Protein AF-0000000076173372 (afdb_homodimer)

Foldseek 3Di:
DPPPVLVCVCVVVVWDADPQGFTKAWDDWAPDKDDDPDDFPDDDIFTQKTKMKGKHFPPAKFAKKAFQWKKKKFFDDWAWKWKWKQAPVRDIDIAIQDDCVVPVSHDRIDIDHHPIIMMMGGDPPTGMTIIMMMTGHYDDPVRMGADDLVVVCVSRVVCNVVNVVRHDDD/DPDPVLVCVCVVVVWDADPQGFTKAWDDWAPDKDDDPDDFPDDDIFTQKTKMKGKHFPPAKFAKKAFQWKKKKFFDDWAWKWKWKQAPVRDIDIAIQDDCVVPVSHDRIDIDHHPIIMMMGGDPPTGMTIIMMMTGHYDDPVRMGADDLVVVCVSRVVCNVVSVVRHDDD

Nearest PDB structures (foldseek):
  3loi-assembly1_A  TM=9.635E-01  e=7.195E-19  Branchiostoma belcheri tsingtauense
  1yud-assembly5_I  TM=9.033E-01  e=7.357E-15  Shewanella oneidensis MR-1
  1znp-assembly4_D  TM=9.055E-01  e=5.800E-13  Agrobacterium fabrum str. C58
  1xe7-assembly1_A  TM=8.527E-01  e=3.337E-13  Saccharomyces cerevisiae
  1xe7-assembly1_B  TM=8.639E-01  e=4.650E-13  Saccharomyces cerevisiae

Radius of gyration: 20.32 Å; Cα contacts (8 Å, |Δi|>4): 824; chains: 2; bounding box: 45×65×46 Å

Solvent-accessible surface area (backbone atoms only — not comparable to full-atom values): 17890 Å² total; per-residue (Å²): 123,77,58,72,61,58,54,48,50,36,60,73,65,63,39,42,77,35,93,87,53,46,29,28,31,82,75,46,65,45,89,50,38,24,32,62,75,56,94,64,93,69,81,70,71,35,34,34,22,28,32,29,43,37,35,47,38,64,90,51,60,43,48,35,27,30,36,65,34,31,34,36,40,35,31,57,45,74,34,40,36,39,37,38,35,36,46,97,86,58,52,75,49,73,42,42,31,17,59,30,92,83,35,78,81,24,32,46,64,43,81,41,60,46,71,29,41,33,30,33,38,61,41,91,89,31,60,33,34,36,30,35,41,36,26,36,42,25,78,50,74,90,44,51,42,78,54,48,50,70,63,48,29,70,75,36,55,93,45,39,68,60,40,62,74,39,32,72,84,128,125,79,57,71,64,57,55,48,50,36,61,73,64,63,38,41,78,35,94,86,54,46,29,27,30,82,74,46,66,45,89,51,38,26,32,62,76,57,93,64,91,69,80,69,68,33,34,33,22,27,32,28,43,36,35,46,38,62,89,52,58,43,46,35,28,30,37,66,35,32,35,37,40,34,31,56,44,74,33,40,35,38,37,38,36,34,46,98,87,59,53,74,51,73,44,43,33,16,60,32,88,83,35,80,82,24,33,47,64,43,82,42,60,46,71,28,40,31,31,34,37,62,41,90,90,31,62,34,36,37,27,33,42,36,26,36,42,25,79,51,73,91,45,52,42,78,53,48,52,69,62,47,31,69,76,35,57,93,46,38,67,59,40,63,73,37,33,74,83,129

InterPro domains:
  IPR009327 Cupin domain of unknown function DUF985 [PF06172] (7-144)
  IPR009327 Cupin domain of unknown function DUF985 [cd06121] (7-162)
  IPR011051 RmlC-like cupin domain superfamily [SSF51182] (4-168)
  IPR014710 RmlC-like jelly roll fold [G3DSA:2.60.120.10] (1-168)
  IPR039935 Uncharacterized protein YML079W-like [PTHR33387] (3-169)

Organism: Mytilus galloprovincialis (NCBI:txid29158)

Structure (mmCIF, N/CA/C/O backbone):
data_AF-0000000076173372-model_v1
#
loop_
_entity.id
_entity.type
_entity.pdbx_description
1 polymer 'DUF985 domain-containing protein'
#
loop_
_atom_site.group_PDB
_atom_site.id
_atom_site.type_symbol
_atom_site.label_atom_id
_atom_site.label_alt_id
_atom_site.label_comp_id
_atom_site.label_asym_id
_atom_site.label_entity_id
_atom_site.label_seq_id
_atom_site.pdbx_PDB_ins_code
_atom_site.Cartn_x
_atom_site.Cartn_y
_atom_site.Cartn_z
_atom_site.occupancy
_atom_site.B_iso_or_equiv
_atom_site.auth_seq_id
_atom_site.auth_comp_id
_atom_site.auth_asym_id
_atom_site.auth_atom_id
_atom_site.pdbx_PDB_model_num
ATOM 1 N N . MET A 1 1 ? -22.141 5.902 22.469 1 36.72 1 MET A N 1
ATOM 2 C CA . MET A 1 1 ? -22.031 4.535 21.969 1 36.72 1 MET A CA 1
ATOM 3 C C . MET A 1 1 ? -21.109 4.477 20.75 1 36.72 1 MET A C 1
ATOM 5 O O . MET A 1 1 ? -21.375 5.148 19.75 1 36.72 1 MET A O 1
ATOM 9 N N . ALA A 1 2 ? -19.797 4.367 20.75 1 48.31 2 ALA A N 1
ATOM 10 C CA . ALA A 1 2 ? -19 4.422 19.531 1 48.31 2 ALA A CA 1
ATOM 11 C C . ALA A 1 2 ? -19.703 3.689 18.391 1 48.31 2 ALA A C 1
ATOM 13 O O . ALA A 1 2 ? -20.422 2.719 18.609 1 48.31 2 ALA A O 1
ATOM 14 N N . ASP A 1 3 ? -19.938 4.355 17.266 1 73.62 3 ASP A N 1
ATOM 15 C CA . ASP A 1 3 ? -20.656 3.76 16.156 1 73.62 3 ASP A CA 1
ATOM 16 C C . ASP A 1 3 ? -20.266 2.295 15.961 1 73.62 3 ASP A C 1
ATOM 18 O O . ASP A 1 3 ? -19.094 1.939 16.062 1 73.62 3 ASP A O 1
ATOM 22 N N . ASN A 1 4 ? -21.25 1.363 16.266 1 88.69 4 ASN A N 1
ATOM 23 C CA . ASN A 1 4 ? -21.188 -0.091 16.172 1 88.69 4 ASN A CA 1
ATOM 24 C C . ASN A 1 4 ? -20.25 -0.542 15.062 1 88.69 4 ASN A C 1
ATOM 26 O O . ASN A 1 4 ? -19.5 -1.507 15.234 1 88.69 4 ASN A O 1
ATOM 30 N N . GLU A 1 5 ? -20.094 0.25 14.117 1 93.06 5 GLU A N 1
ATOM 31 C CA . GLU A 1 5 ? -19.25 -0.149 12.984 1 93.06 5 GLU A CA 1
ATOM 32 C C . GLU A 1 5 ? -17.781 0.076 13.289 1 93.06 5 GLU A C 1
ATOM 34 O O . GLU A 1 5 ? -16.938 -0.774 12.984 1 93.06 5 GLU A O 1
ATOM 39 N N . ILE A 1 6 ? -17.438 1.176 13.914 1 95.19 6 ILE A N 1
ATOM 40 C CA . ILE A 1 6 ? -16.062 1.522 14.266 1 95.19 6 ILE A CA 1
ATOM 41 C C . ILE A 1 6 ? -15.516 0.506 15.266 1 95.19 6 ILE A C 1
ATOM 43 O O . ILE A 1 6 ? -14.391 0.018 15.109 1 95.19 6 ILE A O 1
ATOM 47 N N . GLN A 1 7 ? -16.266 0.243 16.219 1 95.25 7 GLN A N 1
ATOM 48 C CA . GLN A 1 7 ? -15.836 -0.732 17.219 1 95.25 7 GLN A CA 1
ATOM 49 C C . GLN A 1 7 ? -15.602 -2.102 16.594 1 95.25 7 GLN A C 1
ATOM 51 O O . GLN A 1 7 ? -14.648 -2.799 16.953 1 95.25 7 GLN A O 1
ATOM 56 N N . LYS A 1 8 ? -16.484 -2.449 15.75 1 95.75 8 LYS A N 1
ATOM 57 C CA . LYS A 1 8 ? -16.344 -3.725 15.055 1 95.75 8 LYS A CA 1
ATOM 58 C C . LYS A 1 8 ? -15.047 -3.768 14.242 1 95.75 8 LYS A C 1
ATOM 60 O O . LYS A 1 8 ? -14.352 -4.785 14.227 1 95.75 8 LYS A O 1
ATOM 65 N N . ILE A 1 9 ? -14.766 -2.664 13.555 1 97.12 9 ILE A N 1
ATOM 66 C CA . ILE A 1 9 ? -13.547 -2.574 12.758 1 97.12 9 ILE A CA 1
ATOM 67 C C . ILE A 1 9 ? -12.328 -2.736 13.656 1 97.12 9 ILE A C 1
ATOM 69 O O . ILE A 1 9 ? -11.43 -3.527 13.359 1 97.12 9 ILE A O 1
ATOM 73 N N . VAL A 1 10 ? -12.281 -2.025 14.766 1 97.56 10 VAL A N 1
ATOM 74 C CA . VAL A 1 10 ? -11.164 -2.023 15.695 1 97.56 10 VAL A CA 1
ATOM 75 C C . VAL A 1 10 ? -10.93 -3.438 16.234 1 97.56 10 VAL A C 1
ATOM 77 O O . VAL A 1 10 ? -9.789 -3.91 16.281 1 97.56 10 VAL A O 1
ATOM 80 N N . GLU A 1 11 ? -12 -4.074 16.594 1 96.75 11 GLU A N 1
ATOM 81 C CA . GLU A 1 11 ? -11.914 -5.422 17.141 1 96.75 11 GLU A CA 1
ATOM 82 C C . GLU A 1 11 ? -11.508 -6.43 16.062 1 96.75 11 GLU A C 1
ATOM 84 O O . GLU A 1 11 ? -10.633 -7.273 16.297 1 96.75 11 GLU A O 1
ATOM 89 N N . GLN A 1 12 ? -12.102 -6.324 14.945 1 96.19 12 GLN A N 1
ATOM 90 C CA . GLN A 1 12 ? -11.867 -7.27 13.859 1 96.19 12 GLN A CA 1
ATOM 91 C C . GLN A 1 12 ? -10.414 -7.223 13.398 1 96.19 12 GLN A C 1
ATOM 93 O O . GLN A 1 12 ? -9.797 -8.266 13.156 1 96.19 12 GLN A O 1
ATOM 98 N N . PHE A 1 13 ? -9.914 -6.047 13.281 1 97.44 13 PHE A N 1
ATOM 99 C CA . PHE A 1 13 ? -8.562 -5.895 12.758 1 97.44 13 PHE A CA 1
ATOM 100 C C . PHE A 1 13 ? -7.551 -5.754 13.891 1 97.44 13 PHE A C 1
ATOM 102 O O . PHE A 1 13 ? -6.383 -5.441 13.648 1 97.44 13 PHE A O 1
ATOM 109 N N . LYS A 1 14 ? -7.988 -5.992 15.203 1 97.38 14 LYS A N 1
ATOM 110 C CA . LYS A 1 14 ? -7.145 -5.988 16.391 1 97.38 14 LYS A CA 1
ATOM 111 C C . LYS A 1 14 ? -6.293 -4.723 16.453 1 97.38 14 LYS A C 1
ATOM 113 O O . LYS A 1 14 ? -5.082 -4.793 16.672 1 97.38 14 LYS A O 1
ATOM 118 N N . MET A 1 15 ? -6.977 -3.625 16.203 1 98.25 15 MET A N 1
ATOM 119 C CA . MET A 1 15 ? -6.281 -2.34 16.188 1 98.25 15 MET A CA 1
ATOM 120 C C . MET A 1 15 ? -6.105 -1.796 17.594 1 98.25 15 MET A C 1
ATOM 122 O O . MET A 1 15 ? -6.898 -2.1 18.484 1 98.25 15 MET A O 1
ATOM 126 N N . VAL A 1 16 ? -5.066 -1.026 17.75 1 97.81 16 VAL A N 1
ATOM 127 C CA . VAL A 1 16 ? -4.801 -0.361 19.016 1 97.81 16 VAL A CA 1
ATOM 128 C C . VAL A 1 16 ? -4.828 1.153 18.828 1 97.81 16 VAL A C 1
ATOM 130 O O . VAL A 1 16 ? -4.773 1.642 17.703 1 97.81 16 VAL A O 1
ATOM 133 N N . HIS A 1 17 ? -4.918 1.836 19.891 1 96.06 17 HIS A N 1
ATOM 134 C CA . HIS A 1 17 ? -4.953 3.291 19.797 1 96.06 17 HIS A CA 1
ATOM 135 C C . HIS A 1 17 ? -3.66 3.836 19.203 1 96.06 17 HIS A C 1
ATOM 137 O O . HIS A 1 17 ? -2.568 3.396 19.562 1 96.06 17 HIS A O 1
ATOM 143 N N . HIS A 1 18 ? -3.77 4.68 18.25 1 93 18 HIS A N 1
ATOM 144 C CA . HIS A 1 18 ? -2.629 5.398 17.703 1 93 18 HIS A CA 1
ATOM 145 C C . HIS A 1 18 ? -2.154 6.496 18.641 1 93 18 HIS A C 1
ATOM 147 O O . HIS A 1 18 ? -2.969 7.152 19.297 1 93 18 HIS A O 1
ATOM 153 N N . PRO A 1 19 ? -0.891 6.781 18.688 1 84.38 19 PRO A N 1
ATOM 154 C CA . PRO A 1 19 ? -0.379 7.809 19.609 1 84.38 19 PRO A CA 1
ATOM 155 C C . PRO A 1 19 ? -0.992 9.18 19.344 1 84.38 19 PRO A C 1
ATOM 157 O O . PRO A 1 19 ? -1.186 9.961 20.281 1 84.38 19 PRO A O 1
ATOM 160 N N . GLU A 1 20 ? -1.265 9.469 18.156 1 80.5 20 GLU A N 1
ATOM 161 C CA . GLU A 1 20 ? -1.808 10.781 17.828 1 80.5 20 GLU A CA 1
ATOM 162 C C . GLU A 1 20 ? -3.332 10.781 17.875 1 80.5 20 GLU A C 1
ATOM 164 O O . GLU A 1 20 ? -3.936 11.602 18.578 1 80.5 20 GLU A O 1
ATOM 169 N N . SER A 1 21 ? -3.969 9.93 17.109 1 83.69 21 SER A N 1
ATOM 170 C CA . SER A 1 21 ? -5.426 9.859 17.078 1 83.69 21 SER A CA 1
ATOM 171 C C . SER A 1 21 ? -5.902 8.641 16.281 1 83.69 21 SER A C 1
ATOM 173 O O . SER A 1 21 ? -5.234 8.203 15.344 1 83.69 21 SER A O 1
ATOM 175 N N . GLY A 1 22 ? -7.039 8.148 16.734 1 94.56 22 GLY A N 1
ATOM 176 C CA . GLY A 1 22 ? -7.609 6.996 16.047 1 94.56 22 GLY A CA 1
ATOM 177 C C . GLY A 1 22 ? -6.969 5.68 16.453 1 94.56 22 GLY A C 1
ATOM 178 O O . GLY A 1 22 ? -6.617 5.492 17.625 1 94.56 22 GLY A O 1
ATOM 179 N N . TYR A 1 23 ? -7.008 4.738 15.547 1 98.06 23 TYR A N 1
ATOM 180 C CA . TYR A 1 23 ? -6.477 3.402 15.797 1 98.06 23 TYR A CA 1
ATOM 181 C C . TYR A 1 23 ? -5.551 2.963 14.672 1 98.06 23 TYR A C 1
ATOM 183 O O . TYR A 1 23 ? -5.609 3.51 13.562 1 98.06 23 TYR A O 1
ATOM 191 N N . PHE A 1 24 ? -4.742 2.092 14.984 1 98.5 24 PHE A N 1
ATOM 192 C CA . PHE A 1 24 ? -3.879 1.543 13.945 1 98.5 24 PHE A CA 1
ATOM 193 C C . PHE A 1 24 ? -3.434 0.13 14.305 1 98.5 24 PHE A C 1
ATOM 195 O O . PHE A 1 24 ? -3.688 -0.345 15.414 1 98.5 24 PHE A O 1
ATOM 202 N N . LYS A 1 25 ? -2.879 -0.549 13.328 1 98.44 25 LYS A N 1
ATOM 203 C CA . LYS A 1 25 ? -2.248 -1.858 13.469 1 98.44 25 LYS A CA 1
ATOM 204 C C . LYS A 1 25 ? -1.112 -2.033 12.469 1 98.44 25 LYS A C 1
ATOM 206 O O . LYS A 1 25 ? -1.312 -1.875 11.258 1 98.44 25 LYS A O 1
ATOM 211 N N . GLU A 1 26 ? 0.09 -2.242 13 1 98.38 26 GLU A N 1
ATOM 212 C CA . GLU A 1 26 ? 1.132 -2.656 12.062 1 98.38 26 GLU A CA 1
ATOM 213 C C . GLU A 1 26 ? 0.847 -4.043 11.492 1 98.38 26 GLU A C 1
ATOM 215 O O . GLU A 1 26 ? 0.662 -5 12.25 1 98.38 26 GLU A O 1
ATOM 220 N N . VAL A 1 27 ? 0.822 -4.102 10.18 1 98 27 VAL A N 1
ATOM 221 C CA . VAL A 1 27 ? 0.41 -5.34 9.523 1 98 27 VAL A CA 1
ATOM 222 C C . VAL A 1 27 ? 1.638 -6.082 9 1 98 27 VAL A C 1
ATOM 224 O O . VAL A 1 27 ? 1.609 -7.305 8.836 1 98 27 VAL A O 1
ATOM 227 N N . TRP A 1 28 ? 2.672 -5.336 8.719 1 98.69 28 TRP A N 1
ATOM 228 C CA . TRP A 1 28 ? 3.848 -5.938 8.102 1 98.69 28 TRP A CA 1
ATOM 229 C C . TRP A 1 28 ? 5.074 -5.051 8.289 1 98.69 28 TRP A C 1
ATOM 231 O O . TRP A 1 28 ? 4.977 -3.822 8.234 1 98.69 28 TRP A O 1
ATOM 241 N N . ARG A 1 29 ? 6.188 -5.672 8.469 1 98.62 29 ARG A N 1
ATOM 242 C CA . ARG A 1 29 ? 7.512 -5.066 8.414 1 98.62 29 ARG A CA 1
ATOM 243 C C . ARG A 1 29 ? 8.5 -5.973 7.684 1 98.62 29 ARG A C 1
ATOM 245 O O . ARG A 1 29 ? 8.633 -7.152 8.023 1 98.62 29 ARG A O 1
ATOM 252 N N . GLY A 1 30 ? 9.109 -5.418 6.707 1 98.12 30 GLY A N 1
ATOM 253 C CA . GLY A 1 30 ? 10.047 -6.219 5.941 1 98.12 30 GLY A CA 1
ATOM 254 C C . GLY A 1 30 ? 11.195 -6.75 6.777 1 98.12 30 GLY A C 1
ATOM 255 O O . GLY A 1 30 ? 11.727 -6.043 7.637 1 98.12 30 GLY A O 1
ATOM 256 N N . GLU A 1 31 ? 11.625 -7.961 6.562 1 96.88 31 GLU A N 1
ATOM 257 C CA . GLU A 1 31 ? 12.703 -8.578 7.332 1 96.88 31 GLU A CA 1
ATOM 258 C C . GLU A 1 31 ? 14.07 -8.18 6.789 1 96.88 31 GLU A C 1
ATOM 260 O O . GLU A 1 31 ? 15.078 -8.297 7.488 1 96.88 31 GLU A O 1
ATOM 265 N N . ARG A 1 32 ? 14.141 -7.762 5.57 1 97.62 32 ARG A N 1
ATOM 266 C CA . ARG A 1 32 ? 15.398 -7.352 4.957 1 97.62 32 ARG A CA 1
ATOM 267 C C . ARG A 1 32 ? 15.633 -5.855 5.141 1 97.62 32 ARG A C 1
ATOM 269 O O . ARG A 1 32 ? 14.68 -5.074 5.215 1 97.62 32 ARG A O 1
ATOM 276 N N . GLN A 1 33 ? 16.891 -5.582 5.176 1 98.12 33 GLN A N 1
ATOM 277 C CA . GLN A 1 33 ? 17.219 -4.18 5.398 1 98.12 33 GLN A CA 1
ATOM 278 C C . GLN A 1 33 ? 17.922 -3.584 4.176 1 98.12 33 GLN A C 1
ATOM 280 O O . GLN A 1 33 ? 18.594 -4.293 3.428 1 98.12 33 GLN A O 1
ATOM 285 N N . VAL A 1 34 ? 17.734 -2.268 4.02 1 98.38 34 VAL A N 1
ATOM 286 C CA . VAL A 1 34 ? 18.266 -1.585 2.846 1 98.38 34 VAL A CA 1
ATOM 287 C C . VAL A 1 34 ? 18.953 -0.286 3.266 1 98.38 34 VAL A C 1
ATOM 289 O O . VAL A 1 34 ? 18.703 0.222 4.363 1 98.38 34 VAL A O 1
ATOM 292 N N . THR A 1 35 ? 19.797 0.161 2.398 1 97.62 35 THR A N 1
ATOM 293 C CA . THR A 1 35 ? 20.359 1.506 2.441 1 97.62 35 THR A CA 1
ATOM 294 C C . THR A 1 35 ? 20.234 2.189 1.083 1 97.62 35 THR A C 1
ATOM 296 O O . THR A 1 35 ? 20.141 1.521 0.052 1 97.62 35 THR A O 1
ATOM 299 N N . PHE A 1 36 ? 20.172 3.461 1.116 1 97.69 36 PHE A N 1
ATOM 300 C CA . PHE A 1 36 ? 20.125 4.215 -0.131 1 97.69 36 PHE A CA 1
ATOM 301 C C . PHE A 1 36 ? 21.484 4.215 -0.819 1 97.69 36 PHE A C 1
ATOM 303 O O . PHE A 1 36 ? 22.516 4.258 -0.154 1 97.69 36 PHE A O 1
ATOM 310 N N . THR A 1 37 ? 21.422 4.199 -2.135 1 96.25 37 THR A N 1
ATOM 311 C CA . THR A 1 37 ? 22.672 4.234 -2.891 1 96.25 37 THR A CA 1
ATOM 312 C C . THR A 1 37 ? 23.125 5.676 -3.115 1 96.25 37 THR A C 1
ATOM 314 O O . THR A 1 37 ? 24.281 5.918 -3.447 1 96.25 37 THR A O 1
ATOM 317 N N . GLN A 1 38 ? 22.203 6.602 -3.014 1 95.5 38 GLN A N 1
ATOM 318 C CA . GLN A 1 38 ? 22.531 8.023 -3.053 1 95.5 38 GLN A CA 1
ATOM 319 C C . GLN A 1 38 ? 22.453 8.641 -1.66 1 95.5 38 GLN A C 1
ATOM 321 O O . GLN A 1 38 ? 21.922 8.039 -0.731 1 95.5 38 GLN A O 1
ATOM 326 N N . GLU A 1 39 ? 23.062 9.789 -1.538 1 94 39 GLU A N 1
ATOM 327 C CA . GLU A 1 39 ? 22.969 10.508 -0.269 1 94 39 GLU A CA 1
ATOM 328 C C . GLU A 1 39 ? 21.547 10.953 0.013 1 94 39 GLU A C 1
ATOM 330 O O . GLU A 1 39 ? 20.859 11.469 -0.876 1 94 39 GLU A O 1
ATOM 335 N N . THR A 1 40 ? 21.078 10.57 1.182 1 95 40 THR A N 1
ATOM 336 C CA . THR A 1 40 ? 19.781 11.016 1.648 1 95 40 THR A CA 1
ATOM 337 C C . THR A 1 40 ? 19.859 11.5 3.092 1 95 40 THR A C 1
ATOM 339 O O . THR A 1 40 ? 20.938 11.516 3.689 1 95 40 THR A O 1
ATOM 342 N N . THR A 1 41 ? 18.766 11.898 3.588 1 91.38 41 THR A N 1
ATOM 343 C CA . THR A 1 41 ? 18.703 12.375 4.965 1 91.38 41 THR A CA 1
ATOM 344 C C . THR A 1 41 ? 18.625 11.203 5.938 1 91.38 41 THR A C 1
ATOM 346 O O . THR A 1 41 ? 18.656 11.398 7.156 1 91.38 41 THR A O 1
ATOM 349 N N . HIS A 1 42 ? 18.578 9.992 5.441 1 92.94 42 HIS A N 1
ATOM 350 C CA . HIS A 1 42 ? 18.578 8.812 6.301 1 92.94 42 HIS A CA 1
ATOM 351 C C . HIS A 1 42 ? 19.969 8.539 6.855 1 92.94 42 HIS A C 1
ATOM 353 O O . HIS A 1 42 ? 20.969 8.781 6.176 1 92.94 42 HIS A O 1
ATOM 359 N N . ASP A 1 43 ? 19.938 8.133 8.062 1 89.12 43 ASP A N 1
ATOM 360 C CA . ASP A 1 43 ? 21.188 7.691 8.672 1 89.12 43 ASP A CA 1
ATOM 361 C C . ASP A 1 43 ? 21.203 6.18 8.859 1 89.12 43 ASP A C 1
ATOM 363 O O . ASP A 1 43 ? 20.5 5.645 9.719 1 89.12 43 ASP A O 1
ATOM 367 N N . GLY A 1 44 ? 21.75 5.422 8 1 92.69 44 GLY A N 1
ATOM 368 C CA . GLY A 1 44 ? 21.906 3.994 8.234 1 92.69 44 GLY A CA 1
ATOM 369 C C . GLY A 1 44 ? 20.828 3.164 7.547 1 92.69 44 GLY A C 1
ATOM 370 O O . GLY A 1 44 ? 20.109 3.664 6.684 1 92.69 44 GLY A O 1
ATOM 371 N N . LYS A 1 45 ? 20.781 1.957 7.973 1 97.12 45 LYS A N 1
ATOM 372 C CA . LYS A 1 45 ? 19.891 0.992 7.328 1 97.12 45 LYS A CA 1
ATOM 373 C C . LYS A 1 45 ? 18.469 1.102 7.871 1 97.12 45 LYS A C 1
ATOM 375 O O . LYS A 1 45 ? 18.266 1.606 8.977 1 97.12 45 LYS A O 1
ATOM 380 N N . ARG A 1 46 ? 17.547 0.701 7.129 1 98.38 46 ARG A N 1
ATOM 381 C CA . ARG A 1 46 ? 16.156 0.537 7.504 1 98.38 46 ARG A CA 1
ATOM 382 C C . ARG A 1 46 ? 15.594 -0.789 6.996 1 98.38 46 ARG A C 1
ATOM 384 O O . ARG A 1 46 ? 16.141 -1.379 6.062 1 98.38 46 ARG A O 1
ATOM 391 N N . ASP A 1 47 ? 14.516 -1.216 7.676 1 98.62 47 ASP A N 1
ATOM 392 C CA . ASP A 1 47 ? 13.742 -2.285 7.051 1 98.62 47 ASP A CA 1
ATOM 393 C C . ASP A 1 47 ? 13.25 -1.872 5.664 1 98.62 47 ASP A C 1
ATOM 395 O O . ASP A 1 47 ? 12.992 -0.692 5.418 1 98.62 47 ASP A O 1
ATOM 399 N N . VAL A 1 48 ? 13.117 -2.771 4.785 1 98.5 48 VAL A N 1
ATOM 400 C CA . VAL A 1 48 ? 12.859 -2.48 3.381 1 98.5 48 VAL A CA 1
ATOM 401 C C . VAL A 1 48 ? 11.508 -1.777 3.238 1 98.5 48 VAL A C 1
ATOM 403 O O . VAL A 1 48 ? 11.32 -0.969 2.326 1 98.5 48 VAL A O 1
ATOM 406 N N . GLY A 1 49 ? 10.625 -2.07 4.172 1 98.75 49 GLY A N 1
ATOM 407 C CA . GLY A 1 49 ? 9.305 -1.447 4.16 1 98.75 49 GLY A CA 1
ATOM 408 C C . GLY A 1 49 ? 8.484 -1.76 5.395 1 98.75 49 GLY A C 1
ATOM 409 O O . GLY A 1 49 ? 8.867 -2.617 6.195 1 98.75 49 GLY A O 1
ATOM 410 N N . SER A 1 50 ? 7.391 -1.059 5.555 1 98.88 50 SER A N 1
ATOM 411 C CA . SER A 1 50 ? 6.41 -1.324 6.602 1 98.88 50 SER A CA 1
ATOM 412 C C . SER A 1 50 ? 5.004 -0.95 6.152 1 98.88 50 SER A C 1
ATOM 414 O O . SER A 1 50 ? 4.836 -0.161 5.219 1 98.88 50 SER A O 1
ATOM 416 N N . SER A 1 51 ? 4.055 -1.563 6.703 1 98.88 51 SER A N 1
ATOM 417 C CA . SER A 1 51 ? 2.658 -1.292 6.379 1 98.88 51 SER A CA 1
ATOM 418 C C . SER A 1 51 ? 1.782 -1.329 7.625 1 98.88 51 SER A C 1
ATOM 420 O O . SER A 1 51 ? 1.957 -2.193 8.484 1 98.88 51 SER A O 1
ATOM 422 N N . ILE A 1 52 ? 0.851 -0.413 7.723 1 98.75 52 ILE A N 1
ATOM 423 C CA . ILE A 1 52 ? -0.122 -0.411 8.812 1 98.75 52 ILE A CA 1
ATOM 424 C C . ILE A 1 52 ? -1.534 -0.303 8.242 1 98.75 52 ILE A C 1
ATOM 426 O O . ILE A 1 52 ? -1.716 0.1 7.09 1 98.75 52 ILE A O 1
ATOM 430 N N . TYR A 1 53 ? -2.523 -0.724 9 1 98.75 53 TYR A N 1
ATOM 431 C CA . TYR A 1 53 ? -3.871 -0.172 8.93 1 98.75 53 TYR A CA 1
ATOM 432 C C . TYR A 1 53 ? -3.98 1.102 9.766 1 98.75 53 TYR A C 1
ATOM 434 O O . TYR A 1 53 ? -3.441 1.176 10.867 1 98.75 53 TYR A O 1
ATOM 442 N N . SER A 1 54 ? -4.648 2.018 9.281 1 98.62 54 SER A N 1
ATOM 443 C CA . SER A 1 54 ? -4.965 3.229 10.031 1 98.62 54 SER A CA 1
ATOM 444 C C . SER A 1 54 ? -6.457 3.543 9.969 1 98.62 54 SER A C 1
ATOM 446 O O . SER A 1 54 ? -7.078 3.422 8.906 1 98.62 54 SER A O 1
ATOM 448 N N . LEU A 1 55 ? -7.004 3.826 11.109 1 98.44 55 LEU A N 1
ATOM 449 C CA . LEU A 1 55 ? -8.406 4.215 11.242 1 98.44 55 LEU A CA 1
ATOM 450 C C . LEU A 1 55 ? -8.523 5.613 11.844 1 98.44 55 LEU A C 1
ATOM 452 O O . LEU A 1 55 ? -8.305 5.797 13.039 1 98.44 55 LEU A O 1
ATOM 456 N N . LEU A 1 56 ? -8.812 6.531 10.992 1 98 56 LEU A N 1
ATOM 457 C CA . LEU A 1 56 ? -9.07 7.895 11.445 1 98 56 LEU A CA 1
ATOM 458 C C . LEU A 1 56 ? -10.562 8.117 11.68 1 98 56 LEU A C 1
ATOM 460 O O . LEU A 1 56 ? -11.383 7.746 10.836 1 98 56 LEU A O 1
ATOM 464 N N . ILE A 1 57 ? -10.898 8.703 12.797 1 97.38 57 ILE A N 1
ATOM 465 C CA . ILE A 1 57 ? -12.289 8.891 13.172 1 97.38 57 ILE A CA 1
ATOM 466 C C . ILE A 1 57 ? -12.57 10.383 13.375 1 97.38 57 ILE A C 1
ATOM 468 O O . ILE A 1 57 ? -11.773 11.086 14.008 1 97.38 57 ILE A O 1
ATOM 472 N N . ASN A 1 58 ? -13.664 10.852 12.812 1 94.69 58 ASN A N 1
ATOM 473 C CA . ASN A 1 58 ? -14.086 12.227 13.055 1 94.69 58 ASN A CA 1
ATOM 474 C C . ASN A 1 58 ? -14.25 12.508 14.547 1 94.69 58 ASN A C 1
ATOM 476 O O . ASN A 1 58 ? -14.773 11.672 15.289 1 94.69 58 ASN A O 1
ATOM 480 N N . PRO A 1 59 ? -13.82 13.609 15.023 1 94.19 59 PRO A N 1
ATOM 481 C CA . PRO A 1 59 ? -13.359 14.812 14.336 1 94.19 59 PRO A CA 1
ATOM 482 C C . PRO A 1 59 ? -11.836 14.906 14.273 1 94.19 59 PRO A C 1
ATOM 484 O O . PRO A 1 59 ? -11.289 15.984 14.023 1 94.19 59 PRO A O 1
ATOM 487 N N . ASN A 1 60 ? -11.156 13.75 14.539 1 94.25 60 ASN A N 1
ATOM 488 C CA . ASN A 1 60 ? -9.695 13.781 14.578 1 94.25 60 ASN A CA 1
ATOM 489 C C . ASN A 1 60 ? -9.102 13.984 13.188 1 94.25 60 ASN A C 1
ATOM 491 O O . ASN A 1 60 ? -9.812 13.883 12.18 1 94.25 60 ASN A O 1
ATOM 495 N N . PHE A 1 61 ? -7.879 14.422 13.109 1 97 61 PHE A N 1
ATOM 496 C CA . PHE A 1 61 ? -7.125 14.625 11.883 1 97 61 PHE A CA 1
ATOM 497 C C . PHE A 1 61 ? -5.684 14.156 12.047 1 97 61 PHE A C 1
ATOM 499 O O . PHE A 1 61 ? -5.258 13.82 13.156 1 97 61 PHE A O 1
ATOM 506 N N . ILE A 1 62 ? -4.98 14.008 11 1 97.31 62 ILE A N 1
ATOM 507 C CA . ILE A 1 62 ? -3.543 13.773 11.008 1 97.31 62 ILE A CA 1
ATOM 508 C C . ILE A 1 62 ? -2.801 15.102 10.945 1 97.31 62 ILE A C 1
ATOM 510 O O . ILE A 1 62 ? -2.967 15.875 10 1 97.31 62 ILE A O 1
ATOM 514 N N . SER A 1 63 ? -2.018 15.32 11.945 1 97.44 63 SER A N 1
ATOM 515 C CA . SER A 1 63 ? -1.345 16.609 12.078 1 97.44 63 SER A CA 1
ATOM 516 C C . SER A 1 63 ? -0.202 16.734 11.078 1 97.44 63 SER A C 1
ATOM 518 O O . SER A 1 63 ? 0.356 15.742 10.625 1 97.44 63 SER A O 1
ATOM 520 N N . TRP A 1 64 ? 0.161 18 10.844 1 98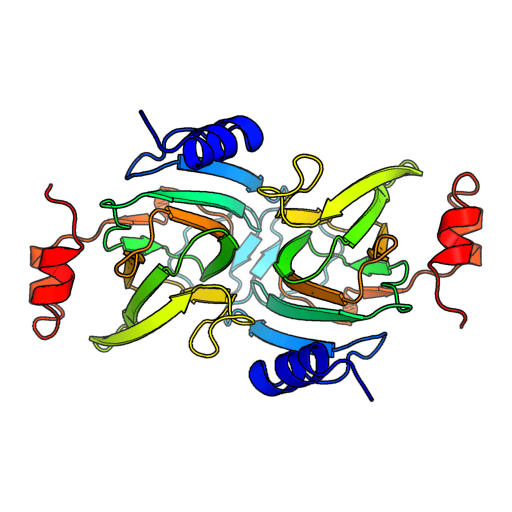 64 TRP A N 1
ATOM 521 C CA . TRP A 1 64 ? 1.287 18.266 9.961 1 98 64 TRP A CA 1
ATOM 522 C C . TRP A 1 64 ? 2.562 17.609 10.477 1 98 64 TRP A C 1
ATOM 524 O O . TRP A 1 64 ? 2.949 17.828 11.633 1 98 64 TRP A O 1
ATOM 534 N N . HIS A 1 65 ? 3.18 16.812 9.641 1 97.62 65 HIS A N 1
ATOM 535 C CA . HIS A 1 65 ? 4.449 16.156 9.938 1 97.62 65 HIS A CA 1
ATOM 536 C C . HIS A 1 65 ? 5.203 15.797 8.664 1 97.62 65 HIS A C 1
ATOM 538 O O . HIS A 1 65 ? 4.68 15.977 7.559 1 97.62 65 HIS A O 1
ATOM 544 N N . GLN A 1 66 ? 6.43 15.398 8.82 1 97.12 66 GLN A N 1
ATOM 545 C CA . GLN A 1 66 ? 7.27 14.898 7.742 1 97.12 66 GLN A CA 1
ATOM 546 C C . GLN A 1 66 ? 7.863 13.539 8.102 1 97.12 66 GLN A C 1
ATOM 548 O O . GLN A 1 66 ? 8.156 13.266 9.266 1 97.12 66 GLN A O 1
ATOM 553 N N . VAL A 1 67 ? 7.922 12.727 7.109 1 97.44 67 VAL A N 1
ATOM 554 C CA . VAL A 1 67 ? 8.711 11.508 7.215 1 97.44 67 VAL A CA 1
ATOM 555 C C . VAL A 1 67 ? 9.797 11.492 6.148 1 97.44 67 VAL A C 1
ATOM 557 O O . VAL A 1 67 ? 9.586 11.969 5.031 1 97.44 67 VAL A O 1
ATOM 560 N N . ARG A 1 68 ? 10.953 10.945 6.461 1 97.56 68 ARG A N 1
ATOM 561 C CA . ARG A 1 68 ? 12.086 10.922 5.531 1 97.56 68 ARG A CA 1
ATOM 562 C C . ARG A 1 68 ? 11.836 9.938 4.395 1 97.56 68 ARG A C 1
ATOM 564 O O . ARG A 1 68 ? 12.516 9.992 3.365 1 97.56 68 ARG A O 1
ATOM 571 N N . SER A 1 69 ? 10.898 9.062 4.574 1 98.25 69 SER A N 1
ATOM 572 C CA . SER A 1 69 ? 10.602 7.992 3.629 1 98.25 69 SER A CA 1
ATOM 573 C C . SER A 1 69 ? 9.422 8.359 2.734 1 98.25 69 SER A C 1
ATOM 575 O O . SER A 1 69 ? 8.641 9.25 3.064 1 98.25 69 SER A O 1
ATOM 577 N N . ASP A 1 70 ? 9.344 7.742 1.561 1 98.5 70 ASP A N 1
ATOM 578 C CA . ASP A 1 70 ? 8.109 7.793 0.778 1 98.5 70 ASP A CA 1
ATOM 579 C C . ASP A 1 70 ? 6.992 7.016 1.466 1 98.5 70 ASP A C 1
ATOM 581 O O . ASP A 1 70 ? 7.25 6.035 2.166 1 98.5 70 ASP A O 1
ATOM 585 N N . GLU A 1 71 ? 5.824 7.48 1.273 1 98.81 71 GLU A N 1
ATOM 586 C CA . GLU A 1 71 ? 4.66 6.84 1.873 1 98.81 71 GLU A CA 1
ATOM 587 C C . GLU A 1 71 ? 3.48 6.82 0.905 1 98.81 71 GLU A C 1
ATOM 589 O O . GLU A 1 71 ? 3.316 7.742 0.102 1 98.81 71 GLU A O 1
ATOM 594 N N . ILE A 1 72 ? 2.734 5.773 0.87 1 98.94 72 ILE A N 1
ATOM 595 C CA . ILE A 1 72 ? 1.514 5.688 0.078 1 98.94 72 ILE A CA 1
ATOM 596 C C . ILE A 1 72 ? 0.337 5.324 0.981 1 98.94 72 ILE A C 1
ATOM 598 O O . ILE A 1 72 ? 0.394 4.336 1.718 1 98.94 72 ILE A O 1
ATOM 602 N N . TYR A 1 73 ? -0.682 6.129 1.024 1 98.94 73 TYR A N 1
ATOM 603 C CA . TYR A 1 73 ? -1.954 5.766 1.64 1 98.94 73 TYR A CA 1
ATOM 604 C C . TYR A 1 73 ? -2.834 4.996 0.66 1 98.94 73 TYR A C 1
ATOM 606 O O . TYR A 1 73 ? -2.982 5.398 -0.496 1 98.94 73 TYR A O 1
ATOM 614 N N . ASN A 1 74 ? -3.432 3.881 1.039 1 98.94 74 ASN A N 1
ATOM 615 C CA . ASN A 1 74 ? -4.34 3.051 0.257 1 98.94 74 ASN A CA 1
ATOM 616 C C . ASN A 1 74 ? -5.73 2.998 0.884 1 98.94 74 ASN A C 1
ATOM 618 O O . ASN A 1 74 ? -5.91 2.416 1.954 1 98.94 74 ASN A O 1
ATOM 622 N N . TRP A 1 75 ? -6.711 3.531 0.247 1 98.94 75 TRP A N 1
ATOM 623 C CA . TRP A 1 75 ? -8.062 3.586 0.794 1 98.94 75 TRP A CA 1
ATOM 624 C C . TRP A 1 75 ? -8.672 2.189 0.882 1 98.94 75 TRP A C 1
ATOM 626 O O . TRP A 1 75 ? -8.531 1.387 -0.043 1 98.94 75 TRP A O 1
ATOM 636 N N . HIS A 1 76 ? -9.438 1.96 1.947 1 98.75 76 HIS A N 1
ATOM 637 C CA . HIS A 1 76 ? -10.086 0.664 2.102 1 98.75 76 HIS A CA 1
ATOM 638 C C . HIS A 1 76 ? -11.586 0.824 2.336 1 98.75 76 HIS A C 1
ATOM 640 O O . HIS A 1 76 ? -12.398 0.215 1.633 1 98.75 76 HIS A O 1
ATOM 646 N N . ALA A 1 77 ? -11.961 1.678 3.314 1 98.31 77 ALA A N 1
ATOM 647 C CA . ALA A 1 77 ? -13.375 1.773 3.676 1 98.31 77 ALA A CA 1
ATOM 648 C C . ALA A 1 77 ? -13.688 3.123 4.316 1 98.31 77 ALA A C 1
ATOM 650 O O . ALA A 1 77 ? -12.781 3.801 4.82 1 98.31 77 ALA A O 1
ATOM 651 N N . GLY A 1 78 ? -14.992 3.438 4.391 1 97.94 78 GLY A N 1
ATOM 652 C CA . GLY A 1 78 ? -15.461 4.648 5.039 1 97.94 78 GLY A CA 1
ATOM 653 C C . GLY A 1 78 ? -15.648 5.809 4.074 1 97.94 78 GLY A C 1
ATOM 654 O O . GLY A 1 78 ? -16.109 5.613 2.947 1 97.94 78 GLY A O 1
ATOM 655 N N . GLY A 1 79 ? -15.391 6.953 4.59 1 98.06 79 GLY A N 1
ATOM 656 C CA . GLY A 1 79 ? -15.578 8.148 3.783 1 98.06 79 GLY A CA 1
ATOM 657 C C . GLY A 1 79 ? -14.336 8.531 2.994 1 98.06 79 GLY A C 1
ATOM 658 O O . GLY A 1 79 ? -13.625 7.664 2.479 1 98.06 79 GLY A O 1
ATOM 659 N N . THR A 1 80 ? -14.188 9.805 2.826 1 98.56 80 THR A N 1
ATOM 660 C CA . THR A 1 80 ? -13.102 10.352 2.023 1 98.56 80 THR A CA 1
ATOM 661 C C . THR A 1 80 ? -12.125 11.133 2.896 1 98.56 80 THR A C 1
ATOM 663 O O . THR A 1 80 ? -12.539 11.875 3.791 1 98.56 80 THR A O 1
ATOM 666 N N . LEU A 1 81 ? -10.906 10.898 2.674 1 98.62 81 LEU A N 1
ATOM 667 C CA . LEU A 1 81 ? -9.812 11.57 3.371 1 98.62 81 LEU A CA 1
ATOM 668 C C . LEU A 1 81 ? -9.148 12.602 2.473 1 98.62 81 LEU A C 1
ATOM 670 O O . LEU A 1 81 ? -8.719 12.281 1.36 1 98.62 81 LEU A O 1
ATOM 674 N N . LYS A 1 82 ? -9.086 13.859 2.881 1 98.69 82 LYS A N 1
ATOM 675 C CA . LYS A 1 82 ? -8.281 14.875 2.213 1 98.69 82 LYS A CA 1
ATOM 676 C C . LYS A 1 82 ? -6.828 14.812 2.674 1 98.69 82 LYS A C 1
ATOM 678 O O . LYS A 1 82 ? -6.539 15 3.857 1 98.69 82 LYS A O 1
ATOM 683 N N . VAL A 1 83 ? -5.949 14.586 1.768 1 98.88 83 VAL A N 1
ATOM 684 C CA . VAL A 1 83 ? -4.527 14.547 2.092 1 98.88 83 VAL A CA 1
ATOM 685 C C . VAL A 1 83 ? -3.842 15.797 1.537 1 98.88 83 VAL A C 1
ATOM 687 O O . VAL A 1 83 ? -3.775 15.984 0.32 1 98.88 83 VAL A O 1
ATOM 690 N N . HIS A 1 84 ? -3.34 16.609 2.422 1 98.88 84 HIS A N 1
ATOM 691 C CA . HIS A 1 84 ? -2.691 17.875 2.062 1 98.88 84 HIS A CA 1
ATOM 692 C C . HIS A 1 84 ? -1.174 17.719 2.023 1 98.88 84 HIS A C 1
ATOM 694 O O . HIS A 1 84 ? -0.578 17.156 2.947 1 98.88 84 HIS A O 1
ATOM 700 N N . LEU A 1 85 ? -0.588 18.203 1.01 1 98.81 85 LEU A N 1
ATOM 701 C CA . LEU A 1 85 ? 0.864 18.234 0.888 1 98.81 85 LEU A CA 1
ATOM 702 C C . LEU A 1 85 ? 1.345 19.672 0.648 1 98.81 85 LEU A C 1
ATOM 704 O O . LEU A 1 85 ? 0.723 20.422 -0.108 1 98.81 85 LEU A O 1
ATOM 708 N N . ILE A 1 86 ? 2.418 20.047 1.249 1 98.69 86 ILE A N 1
ATOM 709 C CA . ILE A 1 86 ? 3.152 21.266 0.926 1 98.69 86 ILE A CA 1
ATOM 710 C C . ILE A 1 86 ? 4.578 20.906 0.513 1 98.69 86 ILE A C 1
ATOM 712 O O . ILE A 1 86 ? 5.359 20.406 1.323 1 98.69 86 ILE A O 1
ATOM 716 N N . ASP A 1 87 ? 4.898 21.188 -0.688 1 96.69 87 ASP A N 1
ATOM 717 C CA . ASP A 1 87 ? 6.223 20.812 -1.17 1 96.69 87 ASP A CA 1
ATOM 718 C C . ASP A 1 87 ? 7.277 21.828 -0.73 1 96.69 87 ASP A C 1
ATOM 720 O O . ASP A 1 87 ? 6.984 22.734 0.038 1 96.69 87 ASP A O 1
ATOM 724 N N . LYS A 1 88 ? 8.508 21.625 -1.142 1 94.31 88 LYS A N 1
ATOM 725 C CA . LYS A 1 88 ? 9.641 22.422 -0.677 1 94.31 88 LYS A CA 1
ATOM 726 C C . LYS A 1 88 ? 9.5 23.891 -1.103 1 94.31 88 LYS A C 1
ATOM 728 O O . LYS A 1 88 ? 10.039 24.781 -0.449 1 94.31 88 LYS A O 1
ATOM 733 N N . ASP A 1 89 ? 8.719 24.188 -2.168 1 95.75 89 ASP A N 1
ATOM 734 C CA . ASP A 1 89 ? 8.539 25.531 -2.688 1 95.75 89 ASP A CA 1
ATOM 735 C C . ASP A 1 89 ? 7.297 26.188 -2.09 1 95.75 89 ASP A C 1
ATOM 737 O O . ASP A 1 89 ? 6.973 27.328 -2.42 1 95.75 89 ASP A O 1
ATOM 741 N N . GLY A 1 90 ? 6.59 25.406 -1.248 1 97.12 90 GLY A N 1
ATOM 742 C CA . GLY A 1 90 ? 5.43 25.953 -0.57 1 97.12 90 GLY A CA 1
ATOM 743 C C . GLY A 1 90 ? 4.141 25.766 -1.35 1 97.12 90 GLY A C 1
ATOM 744 O O . GLY A 1 90 ? 3.113 26.359 -1.013 1 97.12 90 GLY A O 1
ATOM 745 N N . ASN A 1 91 ? 4.199 25 -2.438 1 98.25 91 ASN A N 1
ATOM 746 C CA . ASN A 1 91 ? 2.982 24.703 -3.184 1 98.25 91 ASN A CA 1
ATOM 747 C C . ASN A 1 91 ? 2.111 23.688 -2.451 1 98.25 91 ASN A C 1
ATOM 749 O O . ASN A 1 91 ? 2.611 22.672 -1.968 1 98.25 91 ASN A O 1
ATOM 753 N N . HIS A 1 92 ? 0.832 24.016 -2.381 1 98.69 92 HIS A N 1
ATOM 754 C CA . HIS A 1 92 ? -0.132 23.141 -1.73 1 98.69 92 HIS A CA 1
ATOM 755 C C . HIS A 1 92 ? -0.869 22.281 -2.75 1 98.69 92 HIS A C 1
ATOM 757 O O . HIS A 1 92 ? -1.353 22.781 -3.766 1 98.69 92 HIS A O 1
ATOM 763 N N . THR A 1 93 ? -0.911 21 -2.553 1 98.62 93 THR A N 1
ATOM 764 C CA . THR A 1 93 ? -1.765 20.078 -3.295 1 98.62 93 THR A CA 1
ATOM 765 C C . THR A 1 93 ? -2.625 19.25 -2.344 1 98.62 93 THR A C 1
ATOM 767 O O . THR A 1 93 ? -2.309 19.125 -1.157 1 98.62 93 THR A O 1
ATOM 770 N N . CYS A 1 94 ? -3.725 18.812 -2.822 1 98.5 94 CYS A N 1
ATOM 771 C CA . CYS A 1 94 ? -4.645 18.016 -2.025 1 98.5 94 CYS A CA 1
ATOM 772 C C . CYS A 1 94 ? -5.18 16.828 -2.83 1 98.5 94 CYS A C 1
ATOM 774 O O . CYS A 1 94 ? -5.637 17 -3.961 1 98.5 94 CYS A O 1
ATOM 776 N N . THR A 1 95 ? -5.07 15.695 -2.311 1 98.5 95 THR A N 1
ATOM 777 C CA . THR A 1 95 ? -5.617 14.484 -2.91 1 98.5 95 THR A CA 1
ATOM 778 C C . THR A 1 95 ? -6.84 14 -2.133 1 98.5 95 THR A C 1
ATOM 780 O O . THR A 1 95 ? -6.84 14.008 -0.9 1 98.5 95 THR A O 1
ATOM 783 N N . MET A 1 96 ? -7.902 13.648 -2.844 1 98.75 96 MET A N 1
ATOM 784 C CA . MET A 1 96 ? -9.07 13.023 -2.23 1 98.75 96 MET A CA 1
ATOM 785 C C . MET A 1 96 ? -8.93 11.5 -2.229 1 98.75 96 MET A C 1
ATOM 787 O O . MET A 1 96 ? -9.133 10.852 -3.256 1 98.75 96 MET A O 1
ATOM 791 N N . LEU A 1 97 ? -8.547 10.961 -1.123 1 98.88 97 LEU A N 1
ATOM 792 C CA . LEU A 1 97 ? -8.438 9.516 -0.958 1 98.88 97 LEU A CA 1
ATOM 793 C C . LEU A 1 97 ? -9.789 8.898 -0.593 1 98.88 97 LEU A C 1
ATOM 795 O O . LEU A 1 97 ? -10.328 9.18 0.478 1 98.88 97 LEU A O 1
ATOM 799 N N . GLY A 1 98 ? -10.328 8.133 -1.391 1 98.75 98 GLY A N 1
ATOM 800 C CA . GLY A 1 98 ? -11.656 7.582 -1.196 1 98.75 98 GLY A CA 1
ATOM 801 C C . GLY A 1 98 ? -12.039 6.559 -2.248 1 98.75 98 GLY A C 1
ATOM 802 O O . GLY A 1 98 ? -11.18 6.074 -2.99 1 98.75 98 GLY A O 1
ATOM 803 N N . ASP A 1 99 ? -13.289 6.211 -2.254 1 98.19 99 ASP A N 1
ATOM 804 C CA . ASP A 1 99 ? -13.828 5.246 -3.205 1 98.19 99 ASP A CA 1
ATOM 805 C C . ASP A 1 99 ? -13.953 5.855 -4.598 1 98.19 99 ASP A C 1
ATOM 807 O O . ASP A 1 99 ? -14.984 6.461 -4.922 1 98.19 99 ASP A O 1
ATOM 811 N N . GLY A 1 100 ? -12.953 5.605 -5.398 1 97.19 100 GLY A N 1
ATOM 812 C CA . GLY A 1 100 ? -12.906 6.199 -6.727 1 97.19 100 GLY A CA 1
ATOM 813 C C . GLY A 1 100 ? -13.984 5.668 -7.652 1 97.19 100 GLY A C 1
ATOM 814 O O . GLY A 1 100 ? -14.383 6.344 -8.602 1 97.19 100 GLY A O 1
ATOM 815 N N . VAL A 1 101 ? -14.406 4.445 -7.445 1 96.62 101 VAL A N 1
ATOM 816 C CA . VAL A 1 101 ? -15.461 3.863 -8.273 1 96.62 101 VAL A CA 1
ATOM 817 C C . VAL A 1 101 ? -16.766 4.605 -8.047 1 96.62 101 VAL A C 1
ATOM 819 O O . VAL A 1 101 ? -17.531 4.844 -8.992 1 96.62 101 VAL A O 1
ATOM 822 N N . LYS A 1 102 ? -17.016 5.027 -6.828 1 95.38 102 LYS A N 1
ATOM 823 C CA . LYS A 1 102 ? -18.25 5.711 -6.473 1 95.38 102 LYS A CA 1
ATOM 824 C C . LYS A 1 102 ? -18.125 7.223 -6.652 1 95.38 102 LYS A C 1
ATOM 826 O O . LYS A 1 102 ? -19.094 7.906 -6.953 1 95.38 102 LYS A O 1
ATOM 831 N N . ASN A 1 103 ? -17 7.734 -6.414 1 96.19 103 ASN A N 1
ATOM 832 C CA . ASN A 1 103 ? -16.703 9.164 -6.512 1 96.19 103 ASN A CA 1
ATOM 833 C C . ASN A 1 103 ? -15.5 9.422 -7.418 1 96.19 103 ASN A C 1
ATOM 835 O O . ASN A 1 103 ? -14.352 9.328 -6.984 1 96.19 103 ASN A O 1
ATOM 839 N N . PRO A 1 104 ? -15.742 9.852 -8.609 1 95.69 104 PRO A N 1
ATOM 840 C CA . PRO A 1 104 ? -14.68 9.961 -9.609 1 95.69 104 PRO A CA 1
ATOM 841 C C . PRO A 1 104 ? -13.602 10.969 -9.211 1 95.69 104 PRO A C 1
ATOM 843 O O . PRO A 1 104 ? -12.516 10.977 -9.805 1 95.69 104 PRO A O 1
ATOM 846 N N . GLU A 1 105 ? -13.859 11.805 -8.281 1 96.62 105 GLU A N 1
ATOM 847 C CA . GLU A 1 105 ? -12.859 12.766 -7.82 1 96.62 105 GLU A CA 1
ATOM 848 C C . GLU A 1 105 ? -11.852 12.109 -6.887 1 96.62 105 GLU A C 1
ATOM 850 O O . GLU A 1 105 ? -10.805 12.688 -6.586 1 96.62 105 GLU A O 1
ATOM 855 N N . CYS A 1 106 ? -12.188 10.898 -6.43 1 98.38 106 CYS A N 1
ATOM 856 C CA . CYS A 1 106 ? -11.344 10.227 -5.445 1 98.38 106 CYS A CA 1
ATOM 857 C C . CYS A 1 106 ? -10.359 9.281 -6.125 1 98.38 106 CYS A C 1
ATOM 859 O O . CYS A 1 106 ? -10.633 8.773 -7.215 1 98.38 106 CYS A O 1
ATOM 861 N N . VAL A 1 107 ? -9.289 9.109 -5.469 1 98.62 107 VAL A N 1
ATOM 862 C CA . VAL A 1 107 ? -8.328 8.078 -5.844 1 98.62 107 VAL A CA 1
ATOM 863 C C . VAL A 1 107 ? -8.203 7.051 -4.719 1 98.62 107 VAL A C 1
ATOM 865 O O . VAL A 1 107 ? -8.617 7.309 -3.586 1 98.62 107 VAL A O 1
ATOM 868 N N . TYR A 1 108 ? -7.637 5.91 -5.055 1 98.88 108 TYR A N 1
ATOM 869 C CA . TYR A 1 108 ? -7.469 4.863 -4.051 1 98.88 108 TYR A CA 1
ATOM 870 C C . TYR A 1 108 ? -6.082 4.93 -3.42 1 98.88 108 TYR A C 1
ATOM 872 O O . TYR A 1 108 ? -5.844 4.324 -2.373 1 98.88 108 TYR A O 1
ATOM 880 N N . GLN A 1 109 ? -5.121 5.598 -4.086 1 98.94 109 GLN A N 1
ATOM 881 C CA . GLN A 1 109 ? -3.76 5.738 -3.584 1 98.94 109 GLN A CA 1
ATOM 882 C C . GLN A 1 109 ? -3.34 7.203 -3.537 1 98.94 109 GLN A C 1
ATOM 884 O O . GLN A 1 109 ? -3.457 7.922 -4.535 1 98.94 109 GLN A O 1
ATOM 889 N N . SER A 1 110 ? -2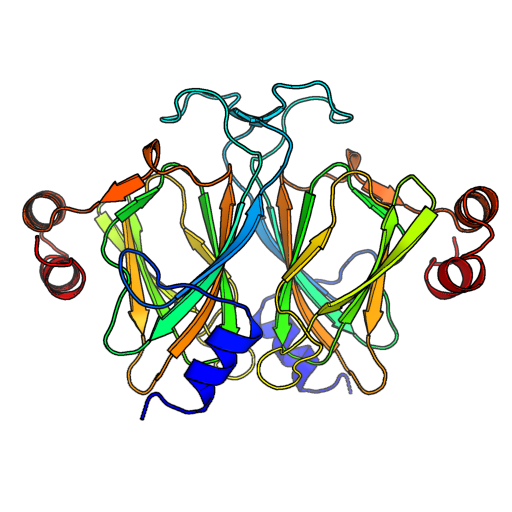.943 7.672 -2.434 1 98.88 110 SER A N 1
ATOM 890 C CA . SER A 1 110 ? -2.314 8.984 -2.287 1 98.88 110 SER A CA 1
ATOM 891 C C . SER A 1 110 ? -0.813 8.852 -2.057 1 98.88 110 SER A C 1
ATOM 893 O O . SER A 1 110 ? -0.381 8.219 -1.089 1 98.88 110 SER A O 1
ATOM 895 N N . ILE A 1 111 ? -0.039 9.453 -2.924 1 98.88 111 ILE A N 1
ATOM 896 C CA . ILE A 1 111 ? 1.416 9.383 -2.842 1 98.88 111 ILE A CA 1
ATOM 897 C C . ILE A 1 111 ? 1.941 10.539 -1.992 1 98.88 111 ILE A C 1
ATOM 899 O O . ILE A 1 111 ? 1.62 11.703 -2.248 1 98.88 111 ILE A O 1
ATOM 903 N N . ILE A 1 112 ? 2.68 10.258 -0.997 1 98.62 112 ILE A N 1
ATOM 904 C CA . ILE A 1 112 ? 3.357 11.234 -0.151 1 98.62 112 ILE A CA 1
ATOM 905 C C . ILE A 1 112 ? 4.867 11.109 -0.335 1 98.62 112 ILE A C 1
ATOM 907 O O . ILE A 1 112 ? 5.5 10.219 0.229 1 98.62 112 ILE A O 1
ATOM 911 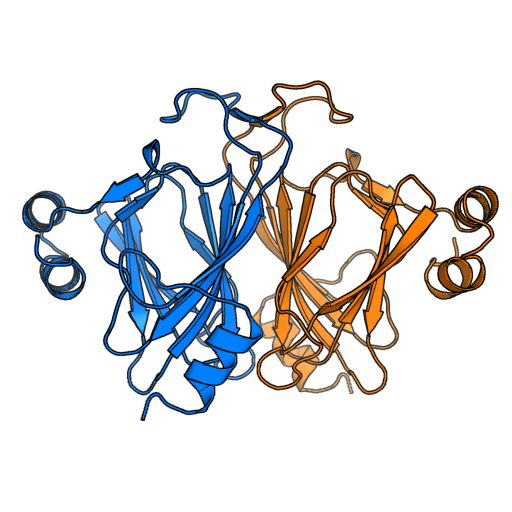N N . PRO A 1 113 ? 5.445 12.031 -1.061 1 98.12 113 PRO A N 1
ATOM 912 C CA . PRO A 1 113 ? 6.891 11.961 -1.285 1 98.12 113 PRO A CA 1
ATOM 913 C C . PRO A 1 113 ? 7.699 12.172 -0.007 1 98.12 113 PRO A C 1
ATOM 915 O O . PRO A 1 113 ? 7.258 12.898 0.893 1 98.12 113 PRO A O 1
ATOM 918 N N . HIS A 1 114 ? 8.867 11.578 -0.01 1 97.5 114 HIS A N 1
ATOM 919 C CA . HIS A 1 114 ? 9.781 11.789 1.11 1 97.5 114 HIS A CA 1
ATOM 920 C C . HIS A 1 114 ? 10 13.273 1.371 1 97.5 114 HIS A C 1
ATOM 922 O O . HIS A 1 114 ? 9.984 14.078 0.439 1 97.5 114 HIS A O 1
ATOM 928 N N . ASP A 1 115 ? 10.227 13.617 2.646 1 96.88 115 ASP A N 1
ATOM 929 C CA . ASP A 1 115 ? 10.648 14.945 3.086 1 96.88 115 ASP A CA 1
ATOM 930 C C . ASP A 1 115 ? 9.594 16 2.75 1 96.88 115 ASP A C 1
ATOM 932 O O . ASP A 1 115 ? 9.922 17.156 2.521 1 96.88 115 ASP A O 1
ATOM 936 N N . THR A 1 116 ? 8.352 15.586 2.674 1 97.88 116 THR A N 1
ATOM 937 C CA . THR A 1 116 ? 7.246 16.484 2.348 1 97.88 116 THR A CA 1
ATOM 938 C C . THR A 1 116 ? 6.344 16.688 3.561 1 97.88 116 THR A C 1
ATOM 940 O O . THR A 1 116 ? 6.023 15.742 4.273 1 97.88 116 THR A O 1
ATOM 943 N N . TRP A 1 117 ? 6.02 17.922 3.822 1 98.56 117 TRP A N 1
ATOM 944 C CA . TRP A 1 117 ? 5.02 18.188 4.848 1 98.56 117 TRP A CA 1
ATOM 945 C C . TRP A 1 117 ? 3.637 17.734 4.398 1 98.56 117 TRP A C 1
ATOM 947 O O . TRP A 1 117 ? 3.193 18.078 3.297 1 98.56 117 TRP A O 1
ATOM 957 N N . TYR A 1 118 ? 2.98 16.984 5.207 1 98.75 118 TYR A N 1
ATOM 958 C CA . TYR A 1 118 ? 1.636 16.547 4.836 1 98.75 118 TYR A CA 1
ATOM 959 C C . TYR A 1 118 ? 0.754 16.391 6.07 1 98.75 118 TYR A C 1
ATOM 961 O O . TYR A 1 118 ? 1.257 16.281 7.191 1 98.75 118 TYR A O 1
ATOM 969 N N . SER A 1 119 ? -0.493 16.484 5.945 1 98.44 119 SER A N 1
ATOM 970 C CA . SER A 1 119 ? -1.583 16.328 6.902 1 98.44 119 SER A CA 1
ATOM 971 C C . SER A 1 119 ? -2.826 15.75 6.23 1 98.44 119 SER A C 1
ATOM 973 O O . SER A 1 119 ? -2.891 15.656 5.004 1 98.44 119 SER A O 1
ATOM 975 N N . ALA A 1 120 ? -3.73 15.336 7.008 1 98.25 120 ALA A N 1
ATOM 976 C CA . ALA A 1 120 ? -4.941 14.773 6.414 1 98.25 120 ALA A CA 1
ATOM 977 C C . ALA A 1 120 ? -6.148 14.977 7.328 1 98.25 120 ALA A C 1
ATOM 979 O O . ALA A 1 120 ? -6.004 15.023 8.555 1 98.25 120 ALA A O 1
ATOM 980 N N . GLU A 1 121 ? -7.281 15.078 6.758 1 98.19 121 GLU A N 1
ATOM 981 C CA . GLU A 1 121 ? -8.531 15.25 7.488 1 98.19 121 GLU A CA 1
ATOM 982 C C . GLU A 1 121 ? -9.703 14.617 6.738 1 98.19 121 GLU A C 1
ATOM 984 O O . GLU A 1 121 ? -9.641 14.445 5.52 1 98.19 121 GLU A O 1
ATOM 989 N N . LEU A 1 122 ? -10.727 14.312 7.477 1 98.06 122 LEU A N 1
ATOM 990 C CA . LEU A 1 122 ? -11.922 13.727 6.879 1 98.06 122 LEU A CA 1
ATOM 991 C C . LEU A 1 122 ? -12.781 14.797 6.223 1 98.06 122 LEU A C 1
ATOM 993 O O . LEU A 1 122 ? -12.883 15.914 6.73 1 98.06 122 LEU A O 1
ATOM 997 N N . THR A 1 123 ? -13.344 14.445 5.09 1 97.44 123 THR A N 1
ATOM 998 C CA . THR A 1 123 ? -14.32 15.352 4.48 1 97.44 123 THR A CA 1
ATOM 999 C C . THR A 1 123 ? -15.586 15.43 5.324 1 97.44 123 THR A C 1
ATOM 1001 O O . THR A 1 123 ? -15.852 14.547 6.145 1 97.44 123 THR A O 1
ATOM 1004 N N . GLU A 1 124 ? -16.328 16.438 5.051 1 94.25 124 GLU A N 1
ATOM 1005 C CA . GLU A 1 124 ? -17.594 16.609 5.754 1 94.25 124 GLU A CA 1
ATOM 1006 C C . GLU A 1 124 ? -18.516 15.406 5.539 1 94.25 124 GLU A C 1
ATOM 1008 O O . GLU A 1 124 ? -18.625 14.906 4.418 1 94.25 124 GLU A O 1
ATOM 1013 N N . GLY A 1 125 ? -19.094 14.891 6.598 1 93.5 125 GLY A N 1
ATOM 1014 C CA . GLY A 1 125 ? -20.031 13.773 6.52 1 93.5 125 GLY A CA 1
ATOM 1015 C C . GLY A 1 125 ? -19.359 12.43 6.719 1 93.5 125 GLY A C 1
ATOM 1016 O O . GLY A 1 125 ? -20.047 11.422 6.965 1 93.5 125 GLY A O 1
ATOM 1017 N N . SER A 1 126 ? -18.078 12.383 6.629 1 95.62 126 SER A N 1
ATOM 1018 C CA . SER A 1 126 ? -17.359 11.133 6.848 1 95.62 126 SER A CA 1
ATOM 1019 C C . SER A 1 126 ? -17.203 10.836 8.336 1 95.62 126 SER A C 1
ATOM 1021 O O . SER A 1 126 ? -16.75 11.68 9.102 1 95.62 126 SER A O 1
ATOM 1023 N N . LYS A 1 127 ? -17.578 9.664 8.719 1 96.56 127 LYS A N 1
ATOM 1024 C CA . LYS A 1 127 ? -17.438 9.25 10.117 1 96.56 127 LYS A CA 1
ATOM 1025 C C . LYS A 1 127 ? -16.031 8.719 10.391 1 96.56 127 LYS A C 1
ATOM 1027 O O . LYS A 1 127 ? -15.477 8.969 11.461 1 96.56 127 LYS A O 1
ATOM 1032 N N . TYR A 1 128 ? -15.578 7.984 9.461 1 98.12 128 TYR A N 1
ATOM 1033 C CA . TYR A 1 128 ? -14.242 7.406 9.578 1 98.12 128 TYR A CA 1
ATOM 1034 C C . TYR A 1 128 ? -13.664 7.094 8.203 1 98.12 128 TYR A C 1
ATOM 1036 O O . TYR A 1 128 ? -14.383 7.09 7.203 1 98.12 128 TYR A O 1
ATOM 1044 N N . VAL A 1 129 ? -12.43 6.926 8.172 1 98.38 129 VAL A N 1
ATOM 1045 C CA . VAL A 1 129 ? -11.758 6.332 7.016 1 98.38 129 VAL A CA 1
ATOM 1046 C C . VAL A 1 129 ? -10.766 5.27 7.484 1 98.38 129 VAL A C 1
ATOM 1048 O O . VAL A 1 129 ? -10 5.496 8.422 1 98.38 129 VAL A O 1
ATOM 1051 N N . LEU A 1 130 ? -10.891 4.086 6.945 1 98.69 130 LEU A N 1
ATOM 1052 C CA . LEU A 1 130 ? -9.906 3.018 7.098 1 98.69 130 LEU A CA 1
ATOM 1053 C C . LEU A 1 130 ? -9 2.938 5.879 1 98.69 130 LE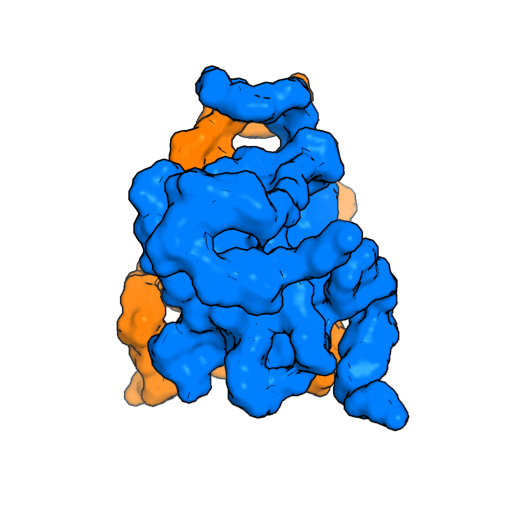U A C 1
ATOM 1055 O O . LEU A 1 130 ? -9.477 2.84 4.746 1 98.69 130 LEU A O 1
ATOM 1059 N N . PHE A 1 131 ? -7.695 3.053 6.102 1 98.81 131 PHE A N 1
ATOM 1060 C CA . PHE A 1 131 ? -6.758 2.996 4.988 1 98.81 131 PHE A CA 1
ATOM 1061 C C . PHE A 1 131 ? -5.465 2.307 5.402 1 98.81 131 PHE A C 1
ATOM 1063 O O . PHE A 1 131 ? -5.199 2.141 6.594 1 98.81 131 PHE A O 1
ATOM 1070 N N . GLY A 1 132 ? -4.77 1.789 4.441 1 98.75 132 GLY A N 1
ATOM 1071 C CA . GLY A 1 132 ? -3.416 1.3 4.633 1 98.75 132 GLY A CA 1
ATOM 1072 C C . GLY A 1 132 ? -2.357 2.352 4.359 1 98.75 132 GLY A C 1
ATOM 1073 O O . GLY A 1 132 ? -2.496 3.152 3.432 1 98.75 132 GLY A O 1
ATOM 1074 N N . ALA A 1 133 ? -1.319 2.352 5.102 1 98.75 133 ALA A N 1
ATOM 1075 C CA . ALA A 1 133 ? -0.159 3.199 4.844 1 98.75 133 ALA A CA 1
ATOM 1076 C C . ALA A 1 133 ? 1.108 2.363 4.688 1 98.75 133 ALA A C 1
ATOM 1078 O O . ALA A 1 133 ? 1.483 1.618 5.598 1 98.75 133 ALA A O 1
ATOM 1079 N N . VAL A 1 134 ? 1.719 2.516 3.574 1 98.88 134 VAL A N 1
ATOM 1080 C CA . VAL A 1 134 ? 2.965 1.809 3.299 1 98.88 134 VAL A CA 1
ATOM 1081 C C . VAL A 1 134 ? 4.117 2.807 3.215 1 98.88 134 VAL A C 1
ATOM 1083 O O . VAL A 1 134 ? 3.986 3.863 2.594 1 98.88 134 VAL A O 1
ATOM 1086 N N . VAL A 1 135 ? 5.238 2.459 3.824 1 98.88 135 VAL A N 1
ATOM 1087 C CA . VAL A 1 135 ? 6.367 3.383 3.908 1 98.88 135 VAL A CA 1
ATOM 1088 C C . VAL A 1 135 ? 7.617 2.727 3.322 1 98.88 135 VAL A C 1
ATOM 1090 O O . VAL A 1 135 ? 7.906 1.563 3.609 1 98.88 135 VAL A O 1
ATOM 1093 N N . PHE A 1 136 ? 8.43 3.508 2.486 1 98.25 136 PHE A N 1
ATOM 1094 C CA . PHE A 1 136 ? 9.578 3.029 1.723 1 98.25 136 PHE A CA 1
ATOM 1095 C C . PHE A 1 136 ? 10.805 3.887 1.995 1 98.25 136 PHE A C 1
ATOM 1097 O O . PHE A 1 136 ? 10.859 5.051 1.595 1 98.25 136 PHE A O 1
ATOM 1104 N N . PRO A 1 137 ? 11.844 3.418 2.689 1 98 137 PRO A N 1
ATOM 1105 C CA . PRO A 1 137 ? 11.93 2.188 3.479 1 98 137 PRO A CA 1
ATOM 1106 C C . PRO A 1 137 ? 11.086 2.24 4.75 1 98 137 PRO A C 1
ATOM 1108 O O . PRO A 1 137 ? 10.344 3.203 4.961 1 98 137 PRO A O 1
ATOM 1111 N N . GLY A 1 138 ? 11.203 1.248 5.535 1 98.5 138 GLY A N 1
ATOM 1112 C CA . GLY A 1 138 ? 10.297 1.063 6.652 1 98.5 138 GLY A CA 1
ATOM 1113 C C . GLY A 1 138 ? 10.289 2.236 7.617 1 98.5 138 GLY A C 1
ATOM 1114 O O . GLY A 1 138 ? 11.297 2.928 7.77 1 98.5 138 GLY A O 1
ATOM 1115 N N . TRP A 1 139 ? 9.203 2.461 8.266 1 97.88 139 TRP A N 1
ATOM 1116 C CA . TRP A 1 139 ? 8.984 3.578 9.18 1 97.88 139 TRP A CA 1
ATOM 1117 C C . TRP A 1 139 ? 9.82 3.42 10.445 1 97.88 139 TRP A C 1
ATOM 1119 O O . TRP A 1 139 ? 9.859 2.338 11.031 1 97.88 139 TRP A O 1
ATOM 1129 N N . GLU A 1 140 ? 10.422 4.5 10.852 1 96.94 140 GLU A N 1
ATOM 1130 C CA . GLU A 1 140 ? 11.094 4.629 12.141 1 96.94 140 GLU A CA 1
ATOM 1131 C C . GLU A 1 140 ? 10.797 5.984 12.781 1 96.94 140 GLU A C 1
ATOM 1133 O O . GLU A 1 140 ? 10.75 7.004 12.094 1 96.94 140 GLU A O 1
ATOM 1138 N N . LEU A 1 141 ? 10.695 5.965 14.062 1 95.62 141 LEU A N 1
ATOM 1139 C CA . LEU A 1 141 ? 10.398 7.203 14.773 1 95.62 141 LEU A CA 1
ATOM 1140 C C . LEU A 1 141 ? 11.469 8.25 14.508 1 95.62 141 LEU A C 1
ATOM 1142 O O . LEU A 1 141 ? 11.164 9.438 14.375 1 95.62 141 LEU A O 1
ATOM 1146 N N . LYS A 1 142 ? 12.68 7.852 14.438 1 96.12 142 LYS A N 1
ATOM 1147 C CA . LYS A 1 142 ? 13.789 8.781 14.25 1 96.12 142 LYS A CA 1
ATOM 1148 C C . LYS A 1 142 ? 13.695 9.477 12.891 1 96.12 142 LYS A C 1
ATOM 1150 O O . LYS A 1 142 ? 14.406 10.453 12.641 1 96.12 142 LYS A O 1
ATOM 1155 N N . ASP A 1 143 ? 12.875 8.984 12 1 97.69 143 ASP A N 1
ATOM 1156 C CA . ASP A 1 143 ? 12.727 9.57 10.672 1 97.69 143 ASP A CA 1
ATOM 1157 C C . ASP A 1 143 ? 11.5 10.477 10.609 1 97.69 143 ASP A C 1
ATOM 1159 O O . ASP A 1 143 ? 11.148 10.984 9.539 1 97.69 143 ASP A O 1
ATOM 1163 N N . TRP A 1 144 ? 10.844 10.656 11.711 1 96.81 144 TRP A N 1
ATOM 1164 C CA . TRP A 1 144 ? 9.625 11.445 11.82 1 96.81 144 TRP A CA 1
ATOM 1165 C C . TRP A 1 144 ? 9.914 12.836 12.383 1 96.81 144 TRP A C 1
ATOM 1167 O O . TRP A 1 144 ? 10.68 12.977 13.344 1 96.81 144 TRP A O 1
ATOM 1177 N N . THR A 1 145 ? 9.336 13.859 11.82 1 96.38 145 THR A N 1
ATOM 1178 C CA . THR A 1 145 ? 9.391 15.227 12.328 1 96.38 145 THR A CA 1
ATOM 1179 C C . THR A 1 145 ? 7.98 15.789 12.516 1 96.38 145 THR A C 1
ATOM 1181 O O . THR A 1 145 ? 7.227 15.93 11.547 1 96.38 145 THR A O 1
ATOM 1184 N N . GLU A 1 146 ? 7.684 16.094 13.688 1 95.75 146 GLU A N 1
ATOM 1185 C CA . GLU A 1 146 ? 6.402 16.734 13.969 1 95.75 146 GLU A CA 1
ATOM 1186 C C . GLU A 1 146 ? 6.406 18.203 13.562 1 95.75 146 GLU A C 1
ATOM 1188 O O . GLU A 1 146 ? 7.395 18.906 13.773 1 95.75 146 GLU A O 1
ATOM 1193 N N . GLY A 1 147 ? 5.355 18.594 12.992 1 96.75 147 GLY A N 1
ATOM 1194 C CA . GLY A 1 147 ? 5.262 20 12.594 1 96.75 147 GLY A CA 1
ATOM 1195 C C . GLY A 1 147 ? 4.988 20.938 13.758 1 96.75 147 GLY A C 1
ATOM 1196 O O . GLY A 1 147 ? 4.188 20.609 14.641 1 96.75 147 GLY A O 1
ATOM 1197 N N . ASN A 1 148 ? 5.734 22.031 13.742 1 96.62 148 ASN A N 1
ATOM 1198 C CA . ASN A 1 148 ? 5.449 23.141 14.641 1 96.62 148 ASN A CA 1
ATOM 1199 C C . ASN A 1 148 ? 4.66 24.234 13.938 1 96.62 148 ASN A C 1
ATOM 1201 O O . ASN A 1 148 ? 5.117 24.781 12.93 1 96.62 148 ASN A O 1
ATOM 1205 N N . LYS A 1 149 ? 3.586 24.531 14.531 1 97.44 149 LYS A N 1
ATOM 1206 C CA . LYS A 1 149 ? 2.666 25.469 13.883 1 97.44 149 LYS A CA 1
ATOM 1207 C C . LYS A 1 149 ? 3.357 26.781 13.562 1 97.44 149 LYS A C 1
ATOM 1209 O O . LYS A 1 149 ? 3.312 27.25 12.422 1 97.44 149 LYS A O 1
ATOM 1214 N N . GLU A 1 150 ? 4.004 27.391 14.508 1 97.31 150 GLU A N 1
ATOM 1215 C CA . GLU A 1 150 ? 4.633 28.703 14.336 1 97.31 150 GLU A CA 1
ATOM 1216 C C . GLU A 1 150 ? 5.746 28.641 13.297 1 97.31 150 GLU A C 1
ATOM 1218 O O . GLU A 1 150 ? 5.879 29.547 12.477 1 97.31 150 GLU A O 1
ATOM 1223 N N . GLU A 1 151 ? 6.531 27.609 13.352 1 97.12 151 GLU A N 1
ATOM 1224 C CA . GLU A 1 151 ? 7.629 27.453 12.398 1 97.12 151 GLU A CA 1
ATOM 1225 C C . GLU A 1 151 ? 7.105 27.266 10.984 1 97.12 151 GLU A C 1
ATOM 1227 O O . GLU A 1 151 ? 7.656 27.812 10.031 1 97.12 151 GLU A O 1
ATOM 1232 N N . LEU A 1 152 ? 6.039 26.516 10.867 1 97.75 152 LEU A N 1
ATOM 1233 C CA . LEU A 1 152 ? 5.469 26.25 9.547 1 97.75 152 LEU A CA 1
ATOM 1234 C C . LEU A 1 152 ? 4.848 27.5 8.961 1 97.75 152 LEU A C 1
ATOM 1236 O O . LEU A 1 152 ? 5.023 27.797 7.77 1 97.75 152 LEU A O 1
ATOM 1240 N N . ILE A 1 153 ? 4.18 28.266 9.773 1 97.88 153 ILE A N 1
ATOM 1241 C CA . ILE A 1 153 ? 3.562 29.5 9.32 1 97.88 153 ILE A CA 1
ATOM 1242 C C . ILE A 1 153 ? 4.645 30.5 8.906 1 97.88 153 ILE A C 1
ATOM 1244 O O . ILE A 1 153 ? 4.48 31.234 7.934 1 97.88 153 ILE A O 1
ATOM 1248 N N . ALA A 1 154 ? 5.73 30.516 9.648 1 98.06 154 ALA A N 1
ATOM 1249 C CA . ALA A 1 154 ? 6.836 31.406 9.305 1 98.06 154 ALA A CA 1
ATOM 1250 C C . ALA A 1 154 ? 7.441 31.031 7.957 1 98.06 154 ALA A C 1
ATOM 1252 O O . ALA A 1 154 ? 7.793 31.906 7.164 1 98.06 154 ALA A O 1
ATOM 1253 N N . LYS A 1 155 ? 7.539 29.766 7.68 1 97.56 155 LYS A N 1
ATOM 1254 C CA . LYS A 1 155 ? 8.164 29.281 6.453 1 97.56 155 LYS A CA 1
ATOM 1255 C C . LYS A 1 155 ? 7.219 29.422 5.262 1 97.56 155 LYS A C 1
ATOM 1257 O O . LYS A 1 155 ? 7.652 29.719 4.148 1 97.56 155 LYS A O 1
ATOM 1262 N N . PHE A 1 156 ? 5.941 29.125 5.523 1 98.38 156 PHE A N 1
ATOM 1263 C CA . PHE A 1 156 ? 4.93 29.172 4.473 1 98.38 156 PHE A CA 1
ATOM 1264 C C . PHE A 1 156 ? 3.727 29.984 4.922 1 98.38 156 PHE A C 1
ATOM 1266 O O . PHE A 1 156 ? 2.627 29.453 5.078 1 98.38 156 PHE A O 1
ATOM 1273 N N . PRO A 1 157 ? 3.822 31.234 4.984 1 98.19 157 PRO A N 1
ATOM 1274 C CA . PRO A 1 157 ? 2.777 32.094 5.566 1 98.19 157 PRO A CA 1
ATOM 1275 C C . PRO A 1 157 ? 1.472 32.031 4.777 1 98.19 157 PRO A C 1
ATOM 1277 O O . PRO A 1 157 ? 0.399 32.281 5.332 1 98.19 157 PRO A O 1
ATOM 1280 N N . GLN A 1 158 ? 1.547 31.703 3.465 1 98.06 158 GLN A N 1
ATOM 1281 C CA . GLN A 1 158 ? 0.348 31.672 2.633 1 98.06 158 GLN A CA 1
ATOM 1282 C C . GLN A 1 158 ? -0.585 30.547 3.066 1 98.06 158 GLN A C 1
ATOM 1284 O O . GLN A 1 158 ? -1.751 30.5 2.668 1 98.06 158 GLN A O 1
ATOM 1289 N N . HIS A 1 159 ? -0.106 29.625 3.898 1 98.5 159 HIS A N 1
ATOM 1290 C CA . HIS A 1 159 ? -0.923 28.484 4.324 1 98.5 159 HIS A CA 1
ATOM 1291 C C . HIS A 1 159 ? -1.232 28.562 5.816 1 98.5 159 HIS A C 1
ATOM 1293 O O . HIS A 1 159 ? -1.443 27.531 6.465 1 98.5 159 HIS A O 1
ATOM 1299 N N . LYS A 1 160 ? -1.264 29.719 6.387 1 98.25 160 LYS A N 1
ATOM 1300 C CA . LYS A 1 160 ? -1.483 29.938 7.812 1 98.25 160 LYS A CA 1
ATOM 1301 C C . LYS A 1 160 ? -2.746 29.234 8.297 1 98.25 160 LYS A C 1
ATOM 1303 O O . LYS A 1 160 ? -2.734 28.562 9.328 1 98.25 160 LYS A O 1
ATOM 1308 N N . ASP A 1 161 ? -3.826 29.344 7.574 1 98.06 161 ASP A N 1
ATOM 1309 C CA . ASP A 1 161 ? -5.102 28.781 7.988 1 98.06 161 ASP A CA 1
ATOM 1310 C C . ASP A 1 161 ? -5.016 27.25 8.07 1 98.06 161 ASP A C 1
ATOM 1312 O O . ASP A 1 161 ? -5.52 26.641 9.016 1 98.06 161 ASP A O 1
ATOM 1316 N N . LEU A 1 162 ? -4.422 26.656 7.094 1 98 162 LEU A N 1
ATOM 1317 C CA . LEU A 1 162 ? -4.27 25.203 7.055 1 98 162 LEU A CA 1
ATOM 1318 C C . LEU A 1 162 ? -3.438 24.719 8.234 1 98 162 LEU A C 1
ATOM 1320 O O . LEU A 1 162 ? -3.795 23.734 8.883 1 98 162 LEU A O 1
ATOM 1324 N N . PHE A 1 163 ? -2.342 25.391 8.477 1 98.19 163 PHE A N 1
ATOM 1325 C CA . PHE A 1 163 ? -1.472 25 9.586 1 98.19 163 PHE A CA 1
ATOM 1326 C C . PHE A 1 163 ? -2.176 25.188 10.922 1 98.19 163 PHE A C 1
ATOM 1328 O O . PHE A 1 163 ? -2.021 24.375 11.828 1 98.19 163 PHE A O 1
ATOM 1335 N N . THR A 1 164 ? -2.939 26.25 11.023 1 97.56 164 THR A N 1
ATOM 1336 C CA . THR A 1 164 ? -3.66 26.516 12.266 1 97.56 164 THR A CA 1
ATOM 1337 C C . THR A 1 164 ? -4.707 25.438 12.523 1 97.56 164 THR A C 1
ATOM 1339 O O . THR A 1 164 ? -4.891 25.016 13.672 1 97.56 164 THR A O 1
ATOM 1342 N N . ARG A 1 165 ? -5.352 24.969 11.539 1 96.94 165 ARG A N 1
ATOM 1343 C CA . ARG A 1 165 ? -6.453 24.016 11.68 1 96.94 165 ARG A CA 1
ATOM 1344 C C . ARG A 1 165 ? -5.938 22.609 11.914 1 96.94 165 ARG A C 1
ATOM 1346 O O . ARG A 1 165 ? -6.551 21.828 12.648 1 96.94 165 ARG A O 1
ATOM 1353 N N . LEU A 1 166 ? -4.73 22.297 11.336 1 97.69 166 LEU A N 1
ATOM 1354 C CA . LEU A 1 166 ? -4.348 20.891 11.266 1 97.69 166 LEU A CA 1
ATOM 1355 C C . LEU A 1 166 ? -2.998 20.656 11.938 1 97.69 166 LEU A C 1
ATOM 1357 O O . LEU A 1 166 ? -2.213 19.812 11.492 1 97.69 166 LEU A O 1
ATOM 1361 N N . THR A 1 167 ? -2.67 21.516 12.828 1 95.75 167 THR A N 1
ATOM 1362 C CA . THR A 1 167 ? -1.55 21.234 13.719 1 95.75 167 THR A CA 1
ATOM 1363 C C . THR A 1 167 ? -2.031 21.078 15.156 1 95.75 167 THR A C 1
ATOM 1365 O O . THR A 1 167 ? -2.766 21.922 15.672 1 95.75 167 THR A O 1
ATOM 1368 N N . LYS A 1 168 ? -1.699 19.984 15.719 1 88.5 168 LYS A N 1
ATOM 1369 C CA . LYS A 1 168 ? -2.119 19.766 17.094 1 88.5 168 LYS A CA 1
ATOM 1370 C C . LYS A 1 168 ? -1.388 20.703 18.047 1 88.5 168 LYS A C 1
ATOM 1372 O O . LYS A 1 168 ? -0.196 20.969 17.875 1 88.5 168 LYS A O 1
ATOM 1377 N N . PRO A 1 169 ? -2.174 21.297 18.906 1 77.88 169 PRO A N 1
ATOM 1378 C CA . PRO A 1 169 ? -1.549 22.188 19.891 1 77.88 169 PRO A CA 1
ATOM 1379 C C . PRO A 1 169 ? -0.557 21.469 20.797 1 77.88 169 PRO A C 1
ATOM 1381 O O . PRO A 1 169 ? -0.756 20.297 21.125 1 77.88 169 PRO A O 1
ATOM 1384 N N . LYS A 1 170 ? 0.67 21.938 20.828 1 65.31 170 LYS A N 1
ATOM 1385 C CA . LYS A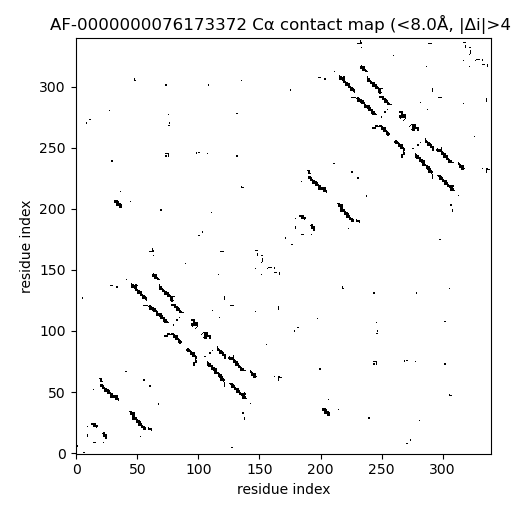 1 170 ? 1.606 21.422 21.828 1 65.31 170 LYS A CA 1
ATOM 1386 C C . LYS A 1 170 ? 1.22 21.875 23.234 1 65.31 170 LYS A C 1
ATOM 1388 O O . LYS A 1 170 ? 0.67 22.969 23.406 1 65.31 170 LYS A O 1
ATOM 1393 N N . MET B 1 1 ? -20.906 -6.668 -24.062 1 36.41 1 MET B N 1
ATOM 1394 C CA . MET B 1 1 ? -20.859 -5.297 -23.578 1 36.41 1 MET B CA 1
ATOM 1395 C C . MET B 1 1 ? -20.016 -5.207 -22.312 1 36.41 1 MET B C 1
ATOM 1397 O O . MET B 1 1 ? -20.297 -5.875 -21.312 1 36.41 1 MET B O 1
ATOM 1401 N N . ALA B 1 2 ? -18.688 -5.059 -22.25 1 48.09 2 ALA B N 1
ATOM 1402 C CA . ALA B 1 2 ? -17.953 -5.09 -20.984 1 48.09 2 ALA B CA 1
ATOM 1403 C C . ALA B 1 2 ? -18.734 -4.363 -19.891 1 48.09 2 ALA B C 1
ATOM 1405 O O . ALA B 1 2 ? -19.484 -3.424 -20.172 1 48.09 2 ALA B O 1
ATOM 1406 N N . ASP B 1 3 ? -18.984 -5.023 -18.781 1 74.44 3 ASP B N 1
ATOM 1407 C CA . ASP B 1 3 ? -19.766 -4.445 -17.688 1 74.44 3 ASP B CA 1
ATOM 1408 C C . ASP B 1 3 ? -19.406 -2.973 -17.484 1 74.44 3 ASP B C 1
ATOM 1410 O O . ASP B 1 3 ? -18.234 -2.59 -17.562 1 74.44 3 ASP B O 1
ATOM 1414 N N . ASN B 1 4 ? -20.375 -2.045 -17.844 1 88.88 4 ASN B N 1
ATOM 1415 C CA . ASN B 1 4 ? -20.344 -0.59 -17.75 1 88.88 4 ASN B CA 1
ATOM 1416 C C . ASN B 1 4 ? -19.453 -0.127 -16.594 1 88.88 4 ASN B C 1
ATOM 1418 O O . ASN B 1 4 ? -18.719 0.848 -16.734 1 88.88 4 ASN B O 1
ATOM 1422 N N . GLU B 1 5 ? -19.359 -0.908 -15.641 1 93.25 5 GLU B N 1
ATOM 1423 C CA . GLU B 1 5 ? -18.578 -0.5 -14.477 1 93.25 5 GLU B CA 1
ATOM 1424 C C . GLU B 1 5 ? -17.078 -0.713 -14.703 1 93.25 5 GLU B C 1
ATOM 1426 O O . GLU B 1 5 ? -16.266 0.143 -14.359 1 93.25 5 GLU B O 1
ATOM 1431 N N . ILE B 1 6 ? -16.703 -1.812 -15.312 1 95.25 6 ILE B N 1
ATOM 1432 C CA . ILE B 1 6 ? -15.32 -2.148 -15.594 1 95.25 6 ILE B CA 1
ATOM 1433 C C . ILE B 1 6 ? -14.734 -1.128 -16.562 1 95.25 6 ILE B C 1
ATOM 1435 O O . ILE B 1 6 ? -13.625 -0.631 -16.359 1 95.25 6 ILE B O 1
ATOM 1439 N N . GLN B 1 7 ? -15.438 -0.869 -17.562 1 95.31 7 GLN B N 1
ATOM 1440 C CA . GLN B 1 7 ? -14.977 0.109 -18.547 1 95.31 7 GLN B CA 1
ATOM 1441 C C . GLN B 1 7 ? -14.781 1.48 -17.906 1 95.31 7 GLN B C 1
ATOM 1443 O O . GLN B 1 7 ? -13.82 2.184 -18.219 1 95.31 7 GLN B O 1
ATOM 1448 N N . LYS B 1 8 ? -15.703 1.825 -17.094 1 95.81 8 LYS B N 1
ATOM 1449 C CA . LYS B 1 8 ? -15.602 3.102 -16.391 1 95.81 8 LYS B CA 1
ATOM 1450 C C . LYS B 1 8 ? -14.352 3.152 -15.523 1 95.81 8 LYS B C 1
ATOM 1452 O O . LYS B 1 8 ? -13.664 4.176 -15.469 1 95.81 8 LYS B O 1
ATOM 1457 N N . ILE B 1 9 ? -14.094 2.055 -14.82 1 97.19 9 ILE B N 1
ATOM 1458 C CA . ILE B 1 9 ? -12.914 1.975 -13.969 1 97.19 9 ILE B CA 1
ATOM 1459 C C . ILE B 1 9 ? -11.648 2.146 -14.805 1 97.19 9 ILE B C 1
ATOM 1461 O O . ILE B 1 9 ? -10.773 2.945 -14.469 1 97.19 9 ILE B O 1
ATOM 1465 N N . VAL B 1 10 ? -11.555 1.435 -15.914 1 97.62 10 VAL B N 1
ATOM 1466 C CA . VAL B 1 10 ? -10.391 1.442 -16.797 1 97.62 10 VAL B CA 1
ATOM 1467 C C . VAL B 1 10 ? -10.141 2.857 -17.312 1 97.62 10 VAL B C 1
ATOM 1469 O O . VAL B 1 10 ? -9.008 3.34 -17.312 1 97.62 10 VAL B O 1
ATOM 1472 N N . GLU B 1 11 ? -11.203 3.48 -17.719 1 96.81 11 GLU B N 1
ATOM 1473 C CA . GLU B 1 11 ? -11.102 4.828 -18.266 1 96.81 11 GLU B CA 1
ATOM 1474 C C . GLU B 1 11 ? -10.75 5.84 -17.188 1 96.81 11 GLU B C 1
ATOM 1476 O O . GLU B 1 11 ? -9.875 6.688 -17.375 1 96.81 11 GLU B O 1
ATOM 1481 N N . GLN B 1 12 ? -11.406 5.727 -16.078 1 96.25 12 GLN B N 1
ATOM 1482 C CA . GLN B 1 12 ? -11.227 6.676 -14.992 1 96.25 12 GLN B CA 1
ATOM 1483 C C . GLN B 1 12 ? -9.797 6.645 -14.461 1 96.25 12 GLN B C 1
ATOM 1485 O O . GLN B 1 12 ? -9.203 7.691 -14.188 1 96.25 12 GLN B O 1
ATOM 1490 N N . PHE B 1 13 ? -9.289 5.477 -14.32 1 97.44 13 PHE B N 1
ATOM 1491 C CA . PHE B 1 13 ? -7.961 5.344 -13.734 1 97.44 13 PHE B CA 1
ATOM 1492 C C . PHE B 1 13 ? -6.898 5.207 -14.812 1 97.44 13 PHE B C 1
ATOM 1494 O O . PHE B 1 13 ? -5.738 4.91 -14.516 1 97.44 13 PHE B O 1
ATOM 1501 N N . LYS B 1 14 ? -7.277 5.445 -16.156 1 97.5 14 LYS B N 1
ATOM 1502 C CA . LYS B 1 14 ? -6.375 5.445 -17.297 1 97.5 14 LYS B CA 1
ATOM 1503 C C . LYS B 1 14 ? -5.516 4.184 -17.328 1 97.5 14 LYS B C 1
ATOM 1505 O O . LYS B 1 14 ? -4.293 4.266 -17.469 1 97.5 14 LYS B O 1
ATOM 1510 N N . MET B 1 15 ? -6.207 3.084 -17.094 1 98.25 15 MET B N 1
ATOM 1511 C CA . MET B 1 15 ? -5.508 1.805 -17.047 1 98.25 15 MET B CA 1
ATOM 1512 C C . MET B 1 15 ? -5.258 1.261 -18.453 1 98.25 15 MET B C 1
ATOM 1514 O O . MET B 1 15 ? -6.012 1.556 -19.375 1 98.25 15 MET B O 1
ATOM 1518 N N . VAL B 1 16 ? -4.203 0.498 -18.562 1 97.88 16 VAL B N 1
ATOM 1519 C CA . VAL B 1 16 ? -3.871 -0.164 -19.812 1 97.88 16 VAL B CA 1
ATOM 1520 C C . VAL B 1 16 ? -3.889 -1.679 -19.625 1 97.88 16 VAL B C 1
ATOM 1522 O O . VAL B 1 16 ? -3.879 -2.166 -18.484 1 97.88 16 VAL B O 1
ATOM 1525 N N . HIS B 1 17 ? -3.916 -2.369 -20.703 1 96.06 17 HIS B N 1
ATOM 1526 C CA . HIS B 1 17 ? -3.943 -3.826 -20.609 1 96.06 17 HIS B CA 1
ATOM 1527 C C . HIS B 1 17 ? -2.68 -4.359 -19.938 1 96.06 17 HIS B C 1
ATOM 1529 O O . HIS B 1 17 ? -1.573 -3.906 -20.25 1 96.06 17 HIS B O 1
ATOM 1535 N N . HIS B 1 18 ? -2.838 -5.203 -19 1 93.12 18 HIS B N 1
ATOM 1536 C CA . HIS B 1 18 ? -1.722 -5.918 -18.391 1 93.12 18 HIS B CA 1
ATOM 1537 C C . HIS B 1 18 ? -1.195 -7.016 -19.312 1 93.12 18 HIS B C 1
ATOM 1539 O O . HIS B 1 18 ? -1.973 -7.672 -20 1 93.12 18 HIS B O 1
ATOM 1545 N N . PRO B 1 19 ? 0.077 -7.285 -19.297 1 84.44 19 PRO B N 1
ATOM 1546 C CA . PRO B 1 19 ? 0.641 -8.312 -20.172 1 84.44 19 PRO B CA 1
ATOM 1547 C C . PRO B 1 19 ? 0.028 -9.688 -19.953 1 84.44 19 PRO B C 1
ATOM 1549 O O . PRO B 1 19 ? -0.115 -10.469 -20.891 1 84.44 19 PRO B O 1
ATOM 1552 N N . GLU B 1 20 ? -0.308 -9.977 -18.781 1 80.69 20 GLU B N 1
ATOM 1553 C CA . GLU B 1 20 ? -0.85 -11.297 -18.469 1 80.69 20 GLU B CA 1
ATOM 1554 C C . GLU B 1 20 ? -2.371 -11.312 -18.578 1 80.69 20 GLU B C 1
ATOM 1556 O O . GLU B 1 20 ? -2.939 -12.148 -19.281 1 80.69 20 GLU B O 1
ATOM 1561 N N . SER B 1 21 ? -3.047 -10.445 -17.828 1 83.94 21 SER B N 1
ATOM 1562 C CA . SER B 1 21 ? -4.504 -10.398 -17.859 1 83.94 21 SER B CA 1
ATOM 1563 C C . SER B 1 21 ? -5.031 -9.18 -17.109 1 83.94 21 SER B C 1
ATOM 1565 O O . SER B 1 21 ? -4.414 -8.719 -16.141 1 83.94 21 SER B O 1
ATOM 1567 N N . GLY B 1 22 ? -6.145 -8.695 -17.625 1 94.62 22 GLY B N 1
ATOM 1568 C CA . GLY B 1 22 ? -6.762 -7.551 -16.984 1 94.62 22 GLY B CA 1
ATOM 1569 C C . GLY B 1 22 ? -6.109 -6.234 -17.344 1 94.62 22 GLY B C 1
ATOM 1570 O O . GLY B 1 22 ? -5.699 -6.039 -18.5 1 94.62 22 GLY B O 1
ATOM 1571 N N . TYR B 1 23 ? -6.188 -5.281 -16.453 1 98.06 23 TYR B N 1
ATOM 1572 C CA . TYR B 1 23 ? -5.652 -3.945 -16.672 1 98.06 23 TYR B CA 1
ATOM 1573 C C . TYR B 1 23 ? -4.789 -3.498 -15.5 1 98.06 23 TYR B C 1
ATOM 1575 O O . TYR B 1 23 ? -4.891 -4.051 -14.398 1 98.06 23 TYR B O 1
ATOM 1583 N N . PHE B 1 24 ? -3.982 -2.615 -15.781 1 98.56 24 PHE B N 1
ATOM 1584 C CA . PHE B 1 24 ? -3.174 -2.061 -14.703 1 98.56 24 PHE B CA 1
ATOM 1585 C C . PHE B 1 24 ? -2.725 -0.643 -15.039 1 98.56 24 PHE B C 1
ATOM 1587 O O . PHE B 1 24 ? -2.93 -0.169 -16.156 1 98.56 24 PHE B O 1
ATOM 1594 N N . LYS B 1 25 ? -2.227 0.049 -14.039 1 98.44 25 LYS B N 1
ATOM 1595 C CA . LYS B 1 25 ? -1.6 1.363 -14.156 1 98.44 25 LYS B CA 1
ATOM 1596 C C . LYS B 1 25 ? -0.514 1.548 -13.094 1 98.44 25 LYS B C 1
ATOM 1598 O O . LYS B 1 25 ? -0.771 1.391 -11.898 1 98.44 25 LYS B O 1
ATOM 1603 N N . GLU B 1 26 ? 0.718 1.754 -13.562 1 98.38 26 GLU B N 1
ATOM 1604 C CA . GLU B 1 26 ? 1.711 2.174 -12.578 1 98.38 26 GLU B CA 1
ATOM 1605 C C . GLU B 1 26 ? 1.391 3.561 -12.031 1 98.38 26 GLU B C 1
ATOM 1607 O O . GLU B 1 26 ? 1.241 4.516 -12.797 1 98.38 26 GLU B O 1
ATOM 1612 N N . VAL B 1 27 ? 1.292 3.639 -10.719 1 98 27 VAL B N 1
ATOM 1613 C CA . VAL B 1 27 ? 0.838 4.875 -10.094 1 98 27 VAL B CA 1
ATOM 1614 C C . VAL B 1 27 ? 2.031 5.625 -9.5 1 98 27 VAL B C 1
ATOM 1616 O O . VAL B 1 27 ? 1.984 6.844 -9.336 1 98 27 VAL B O 1
ATOM 1619 N N . TRP B 1 28 ? 3.059 4.879 -9.172 1 98.69 28 TRP B N 1
ATOM 1620 C CA . TRP B 1 28 ? 4.195 5.488 -8.492 1 98.69 28 TRP B CA 1
ATOM 1621 C C . TRP B 1 28 ? 5.441 4.617 -8.617 1 98.69 28 TRP B C 1
ATOM 1623 O O . TRP B 1 28 ? 5.352 3.387 -8.57 1 98.69 28 TRP B O 1
ATOM 1633 N N . ARG B 1 29 ? 6.559 5.254 -8.742 1 98.69 29 ARG B N 1
ATOM 1634 C CA . ARG B 1 29 ? 7.887 4.664 -8.625 1 98.69 29 ARG B CA 1
ATOM 1635 C C . ARG B 1 29 ? 8.828 5.578 -7.852 1 98.69 29 ARG B C 1
ATOM 1637 O O . ARG B 1 29 ? 8.969 6.758 -8.188 1 98.69 29 ARG B O 1
ATOM 1644 N N . GLY B 1 30 ? 9.391 5.023 -6.844 1 98.12 30 GLY B N 1
ATOM 1645 C CA . GLY B 1 30 ? 10.289 5.832 -6.035 1 98.12 30 GLY B CA 1
ATOM 1646 C C . GLY B 1 30 ? 11.477 6.367 -6.812 1 98.12 30 GLY B C 1
ATOM 1647 O O . GLY B 1 30 ? 12.055 5.656 -7.637 1 98.12 30 GLY B O 1
ATOM 1648 N N . GLU B 1 31 ? 11.883 7.582 -6.586 1 96.88 31 GLU B N 1
ATOM 1649 C CA . GLU B 1 31 ? 12.984 8.211 -7.309 1 96.88 31 GLU B CA 1
ATOM 1650 C C . GLU B 1 31 ? 14.336 7.816 -6.703 1 96.88 31 GLU B C 1
ATOM 1652 O O . GLU B 1 31 ? 15.367 7.934 -7.355 1 96.88 31 GLU B O 1
ATOM 1657 N N . ARG B 1 32 ? 14.352 7.406 -5.484 1 97.69 32 ARG B N 1
ATOM 1658 C CA . ARG B 1 32 ? 15.586 7.012 -4.812 1 97.69 32 ARG B CA 1
ATOM 1659 C C . ARG B 1 32 ? 15.844 5.516 -4.973 1 97.69 32 ARG B C 1
ATOM 1661 O O . ARG B 1 32 ? 14.898 4.73 -5.086 1 97.69 32 ARG B O 1
ATOM 1668 N N . GLN B 1 33 ? 17.094 5.25 -4.949 1 98.19 33 GLN B N 1
ATOM 1669 C CA . GLN B 1 33 ? 17.453 3.852 -5.148 1 98.19 33 GLN B CA 1
ATOM 1670 C C . GLN B 1 33 ? 18.094 3.262 -3.893 1 98.19 33 GLN B C 1
ATOM 1672 O O . GLN B 1 33 ? 18.734 3.98 -3.115 1 98.19 33 GLN B O 1
ATOM 1677 N N . VAL B 1 34 ? 17.906 1.946 -3.742 1 98.38 34 VAL B N 1
ATOM 1678 C CA . VAL B 1 34 ? 18.375 1.27 -2.539 1 98.38 34 VAL B CA 1
ATOM 1679 C C . VAL B 1 34 ? 19.094 -0.025 -2.924 1 98.38 34 VAL B C 1
ATOM 1681 O O . VAL B 1 34 ? 18.906 -0.54 -4.031 1 98.38 34 VAL B O 1
ATOM 1684 N N . THR B 1 35 ? 19.906 -0.461 -2.018 1 97.69 35 THR B N 1
ATOM 1685 C CA . THR B 1 35 ? 20.484 -1.801 -2.033 1 97.69 35 THR B CA 1
ATOM 1686 C C . THR B 1 35 ? 20.297 -2.488 -0.684 1 97.69 35 THR B C 1
ATOM 1688 O O . THR B 1 35 ? 20.156 -1.822 0.343 1 97.69 35 THR B O 1
ATOM 1691 N N . PHE B 1 36 ? 20.234 -3.762 -0.723 1 97.69 36 PHE B N 1
ATOM 1692 C CA . PHE B 1 36 ? 20.141 -4.52 0.519 1 97.69 36 PHE B CA 1
ATOM 1693 C C . PHE B 1 36 ? 21.453 -4.516 1.27 1 97.69 36 PHE B C 1
ATOM 1695 O O . PHE B 1 36 ? 22.531 -4.551 0.653 1 97.69 36 PHE B O 1
ATOM 1702 N N . THR B 1 37 ? 21.328 -4.504 2.572 1 96.19 37 THR B N 1
ATOM 1703 C CA . THR B 1 37 ? 22.547 -4.527 3.385 1 96.19 37 THR B CA 1
ATOM 1704 C C . THR B 1 37 ? 22.984 -5.961 3.648 1 96.19 37 THR B C 1
ATOM 1706 O O . THR B 1 37 ? 24.125 -6.199 4.047 1 96.19 37 THR B O 1
ATOM 1709 N N . GLN B 1 38 ? 22.078 -6.891 3.494 1 95.44 38 GLN B N 1
ATOM 1710 C CA . GLN B 1 38 ? 22.406 -8.312 3.559 1 95.44 38 GLN B CA 1
ATOM 1711 C C . GLN B 1 38 ? 22.406 -8.938 2.168 1 95.44 38 GLN B C 1
ATOM 1713 O O . GLN B 1 38 ? 21.922 -8.336 1.208 1 95.44 38 GLN B O 1
ATOM 1718 N N . GLU B 1 39 ? 23.016 -10.086 2.084 1 93.94 39 GLU B N 1
ATOM 1719 C CA . GLU B 1 39 ? 23 -10.805 0.814 1 93.94 39 GLU B CA 1
ATOM 1720 C C . GLU B 1 39 ? 21.594 -11.266 0.457 1 93.94 39 GLU B C 1
ATOM 1722 O O . GLU B 1 39 ? 20.875 -11.789 1.308 1 93.94 39 GLU B O 1
ATOM 1727 N N . THR B 1 40 ? 21.203 -10.875 -0.738 1 94.88 40 THR B N 1
ATOM 1728 C CA . THR B 1 40 ? 19.922 -11.328 -1.273 1 94.88 40 THR B CA 1
ATOM 1729 C C . THR B 1 40 ? 20.078 -11.812 -2.713 1 94.88 40 THR B C 1
ATOM 1731 O O . THR B 1 40 ? 21.172 -11.82 -3.256 1 94.88 40 THR B O 1
ATOM 1734 N N . THR B 1 41 ? 19.016 -12.219 -3.252 1 91.31 41 THR B N 1
ATOM 1735 C CA . THR B 1 41 ? 19.031 -12.695 -4.633 1 91.31 41 THR B CA 1
ATOM 1736 C C . THR B 1 41 ? 18.984 -11.523 -5.609 1 91.31 41 THR B C 1
ATOM 1738 O O . THR B 1 41 ? 19.062 -11.711 -6.824 1 91.31 41 THR B O 1
ATOM 1741 N N . HIS B 1 42 ? 18.891 -10.312 -5.113 1 92.81 42 HIS B N 1
ATOM 1742 C CA . HIS B 1 42 ? 18.922 -9.141 -5.973 1 92.81 42 HIS B CA 1
ATOM 1743 C C . HIS B 1 42 ? 20.344 -8.844 -6.457 1 92.81 42 HIS B C 1
ATOM 1745 O O . HIS B 1 42 ? 21.312 -9.078 -5.734 1 92.81 42 HIS B O 1
ATOM 1751 N N . ASP B 1 43 ? 20.344 -8.438 -7.656 1 89.19 43 ASP B N 1
ATOM 1752 C CA . ASP B 1 43 ? 21.609 -7.973 -8.195 1 89.19 43 ASP B CA 1
ATOM 1753 C C . ASP B 1 43 ? 21.609 -6.457 -8.391 1 89.19 43 ASP B C 1
ATOM 1755 O O . ASP B 1 43 ? 20.906 -5.941 -9.266 1 89.19 43 ASP B O 1
ATOM 1759 N N . GLY B 1 44 ? 22.188 -5.699 -7.531 1 92.75 44 GLY B N 1
ATOM 1760 C CA . GLY B 1 44 ? 22.328 -4.27 -7.766 1 92.75 44 GLY B CA 1
ATOM 1761 C C . GLY B 1 44 ? 21.219 -3.455 -7.121 1 92.75 44 GLY B C 1
ATOM 1762 O O . GLY B 1 44 ? 20.484 -3.961 -6.281 1 92.75 44 GLY B O 1
ATOM 1763 N N . LYS B 1 45 ? 21.172 -2.248 -7.547 1 97.12 45 LYS B N 1
ATOM 1764 C CA . LYS B 1 45 ? 20.25 -1.292 -6.945 1 97.12 45 LYS B CA 1
ATOM 1765 C C . LYS B 1 45 ? 18.859 -1.415 -7.555 1 97.12 45 LYS B C 1
ATOM 1767 O O . LYS B 1 45 ? 18.703 -1.922 -8.672 1 97.12 45 LYS B O 1
ATOM 1772 N N . ARG B 1 46 ? 17.891 -1.03 -6.863 1 98.38 46 ARG B N 1
ATOM 1773 C CA . ARG B 1 46 ? 16.516 -0.877 -7.309 1 98.38 46 ARG B CA 1
ATOM 1774 C C . ARG B 1 46 ? 15.922 0.446 -6.824 1 98.38 46 ARG B C 1
ATOM 1776 O O . ARG B 1 46 ? 16.422 1.042 -5.871 1 98.38 46 ARG B O 1
ATOM 1783 N N . ASP B 1 47 ? 14.875 0.866 -7.551 1 98.62 47 ASP B N 1
ATOM 1784 C CA . ASP B 1 47 ? 14.062 1.932 -6.965 1 98.62 47 ASP B CA 1
ATOM 1785 C C . ASP B 1 47 ? 13.508 1.517 -5.605 1 98.62 47 ASP B C 1
ATOM 1787 O O . ASP B 1 47 ? 13.242 0.336 -5.371 1 98.62 47 ASP B O 1
ATOM 1791 N N . VAL B 1 48 ? 13.32 2.416 -4.734 1 98.56 48 VAL B N 1
ATOM 1792 C CA . VAL B 1 48 ? 12.992 2.123 -3.342 1 98.56 48 VAL B CA 1
ATOM 1793 C C . VAL B 1 48 ? 11.648 1.409 -3.264 1 98.56 48 VAL B C 1
ATOM 1795 O O . VAL B 1 48 ? 11.422 0.603 -2.359 1 98.56 48 VAL B O 1
ATOM 1798 N N . GLY B 1 49 ? 10.805 1.691 -4.23 1 98.75 49 GLY B N 1
ATOM 1799 C CA . GLY B 1 49 ? 9.5 1.06 -4.277 1 98.75 49 GLY B CA 1
ATOM 1800 C C . GLY B 1 49 ? 8.734 1.363 -5.551 1 98.75 49 GLY B C 1
ATOM 1801 O O . GLY B 1 49 ? 9.141 2.227 -6.336 1 98.75 49 GLY B O 1
ATOM 1802 N N . SER B 1 50 ? 7.656 0.654 -5.77 1 98.88 50 SER B N 1
ATOM 1803 C CA . SER B 1 50 ? 6.727 0.912 -6.863 1 98.88 50 SER B CA 1
ATOM 1804 C C . SER B 1 50 ? 5.301 0.521 -6.48 1 98.88 50 SER B C 1
ATOM 1806 O O . SER B 1 50 ? 5.094 -0.27 -5.559 1 98.88 50 SER B O 1
ATOM 1808 N N . SER B 1 51 ? 4.371 1.123 -7.082 1 98.88 51 SER B N 1
ATOM 1809 C CA . SER B 1 51 ? 2.965 0.835 -6.828 1 98.88 51 SER B CA 1
ATOM 1810 C C . SER B 1 51 ? 2.15 0.866 -8.117 1 98.88 51 SER B C 1
ATOM 1812 O O . SER B 1 51 ? 2.357 1.734 -8.969 1 98.88 51 SER B O 1
ATOM 1814 N N . ILE B 1 52 ? 1.238 -0.055 -8.258 1 98.75 52 ILE B N 1
ATOM 1815 C CA . ILE B 1 52 ? 0.32 -0.065 -9.391 1 98.75 52 ILE B CA 1
ATOM 1816 C C . ILE B 1 52 ? -1.118 -0.184 -8.891 1 98.75 52 ILE B C 1
ATOM 1818 O O . ILE B 1 52 ? -1.353 -0.589 -7.75 1 98.75 52 ILE B O 1
ATOM 1822 N N . TYR B 1 53 ? -2.072 0.231 -9.695 1 98.75 53 TYR B N 1
ATOM 1823 C CA . TYR B 1 53 ? -3.418 -0.33 -9.695 1 98.75 53 TYR B CA 1
ATOM 1824 C C . TYR B 1 53 ? -3.479 -1.604 -10.531 1 98.75 53 TYR B C 1
ATOM 1826 O O . TYR B 1 53 ? -2.883 -1.677 -11.609 1 98.75 53 TYR B O 1
ATOM 1834 N N . SER B 1 54 ? -4.168 -2.529 -10.078 1 98.62 54 SER B N 1
ATOM 1835 C CA . SER B 1 54 ? -4.438 -3.744 -10.836 1 98.62 54 SER B CA 1
ATOM 1836 C C . SER B 1 54 ? -5.926 -4.074 -10.844 1 98.62 54 SER B C 1
ATOM 1838 O O . SER B 1 54 ? -6.602 -3.949 -9.828 1 98.62 54 SER B O 1
ATOM 1840 N N . LEU B 1 55 ? -6.41 -4.371 -12.016 1 98.5 55 LEU B N 1
ATOM 1841 C CA . LEU B 1 55 ? -7.797 -4.773 -12.219 1 98.5 55 LEU B CA 1
ATOM 1842 C C . LEU B 1 55 ? -7.875 -6.176 -12.82 1 98.5 55 LEU B C 1
ATOM 1844 O O . LEU B 1 55 ? -7.602 -6.359 -14.008 1 98.5 55 LEU B O 1
ATOM 1848 N N . LEU B 1 56 ? -8.195 -7.102 -11.984 1 98 56 LEU B N 1
ATOM 1849 C CA . LEU B 1 56 ? -8.414 -8.469 -12.445 1 98 56 LEU B CA 1
ATOM 1850 C C . LEU B 1 56 ? -9.891 -8.703 -12.75 1 98 56 LEU B C 1
ATOM 1852 O O . LEU B 1 56 ? -10.758 -8.344 -11.953 1 98 56 LEU B O 1
ATOM 1856 N N . ILE B 1 57 ? -10.172 -9.281 -13.891 1 97.38 57 ILE B N 1
ATOM 1857 C CA . ILE B 1 57 ? -11.547 -9.484 -14.336 1 97.38 57 ILE B CA 1
ATOM 1858 C C . ILE B 1 57 ? -11.805 -10.969 -14.555 1 97.38 57 ILE B C 1
ATOM 1860 O O . ILE B 1 57 ? -10.984 -11.672 -15.156 1 97.38 57 ILE B O 1
ATOM 1864 N N . ASN B 1 58 ? -12.93 -11.453 -14.039 1 94.75 58 ASN B N 1
ATOM 1865 C CA . ASN B 1 58 ? -13.328 -12.836 -14.305 1 94.75 58 ASN B CA 1
ATOM 1866 C C . ASN B 1 58 ? -13.422 -13.117 -15.805 1 94.75 58 ASN B C 1
ATOM 1868 O O . ASN B 1 58 ? -13.906 -12.281 -16.562 1 94.75 58 ASN B O 1
ATOM 1872 N N . PRO B 1 59 ? -12.945 -14.188 -16.25 1 94.25 59 PRO B N 1
ATOM 1873 C CA . PRO B 1 59 ? -12.508 -15.398 -15.555 1 94.25 59 PRO B CA 1
ATOM 1874 C C . PRO B 1 59 ? -10.984 -15.484 -15.414 1 94.25 59 PRO B C 1
ATOM 1876 O O . PRO B 1 59 ? -10.445 -16.547 -15.125 1 94.25 59 PRO B O 1
ATOM 1879 N N . ASN B 1 60 ? -10.32 -14.328 -15.648 1 94.12 60 ASN B N 1
ATOM 1880 C CA . ASN B 1 60 ? -8.859 -14.344 -15.609 1 94.12 60 ASN B CA 1
ATOM 1881 C C . ASN B 1 60 ? -8.336 -14.539 -14.188 1 94.12 60 ASN B C 1
ATOM 1883 O O . ASN B 1 60 ? -9.094 -14.438 -13.227 1 94.12 60 ASN B O 1
ATOM 1887 N N . PHE B 1 61 ? -7.113 -14.977 -14.039 1 97 61 PHE B N 1
ATOM 1888 C CA . PHE B 1 61 ? -6.418 -15.172 -12.773 1 97 61 PHE B CA 1
ATOM 1889 C C . PHE B 1 61 ? -4.973 -14.695 -12.875 1 97 61 PHE B C 1
ATOM 1891 O O . PHE B 1 61 ? -4.5 -14.352 -13.961 1 97 61 PHE B O 1
ATOM 1898 N N . ILE B 1 62 ? -4.324 -14.531 -11.805 1 97.31 62 ILE B N 1
ATOM 1899 C CA . ILE B 1 62 ? -2.887 -14.281 -11.742 1 97.31 62 ILE B CA 1
ATOM 1900 C C . ILE B 1 62 ? -2.135 -15.602 -11.648 1 97.31 62 ILE B C 1
ATOM 1902 O O . ILE B 1 62 ? -2.334 -16.375 -10.711 1 97.31 62 ILE B O 1
ATOM 1906 N N . SER B 1 63 ? -1.307 -15.812 -12.602 1 97.5 63 SER B N 1
ATOM 1907 C CA . SER B 1 63 ? -0.614 -17.094 -12.703 1 97.5 63 SER B CA 1
ATOM 1908 C C . SER B 1 63 ? 0.48 -17.219 -11.648 1 97.5 63 SER B C 1
ATOM 1910 O O . SER B 1 63 ? 1.002 -16.219 -11.164 1 97.5 63 SER B O 1
ATOM 1912 N N . TRP B 1 64 ? 0.851 -18.484 -11.398 1 98.06 64 TRP B N 1
ATOM 1913 C CA . TRP B 1 64 ? 1.936 -18.75 -10.461 1 98.06 64 TRP B CA 1
ATOM 1914 C C . TRP B 1 64 ? 3.227 -18.078 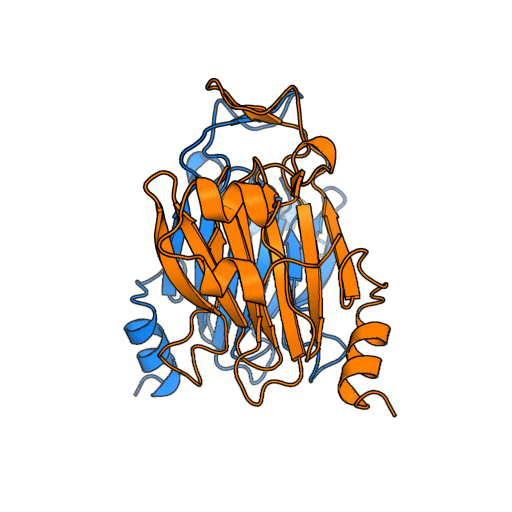-10.914 1 98.06 64 TRP B C 1
ATOM 1916 O O . TRP B 1 64 ? 3.668 -18.281 -12.047 1 98.06 64 TRP B O 1
ATOM 1926 N N . HIS B 1 65 ? 3.799 -17.266 -10.055 1 97.69 65 HIS B N 1
ATOM 1927 C CA . HIS B 1 65 ? 5.074 -16.594 -10.297 1 97.69 65 HIS B CA 1
ATOM 1928 C C . HIS B 1 65 ? 5.762 -16.219 -8.984 1 97.69 65 HIS B C 1
ATOM 1930 O O . HIS B 1 65 ? 5.191 -16.422 -7.906 1 97.69 65 HIS B O 1
ATOM 1936 N N . GLN B 1 66 ? 6.988 -15.812 -9.086 1 97.12 66 GLN B N 1
ATOM 1937 C CA . GLN B 1 66 ? 7.773 -15.305 -7.969 1 97.12 66 GLN B CA 1
ATOM 1938 C C . GLN B 1 66 ? 8.367 -13.938 -8.289 1 97.12 66 GLN B C 1
ATOM 1940 O O . GLN B 1 66 ? 8.711 -13.656 -9.438 1 97.12 66 GLN B O 1
ATOM 1945 N N . VAL B 1 67 ? 8.375 -13.133 -7.297 1 97.56 67 VAL B N 1
ATOM 1946 C CA . VAL B 1 67 ? 9.148 -11.898 -7.363 1 97.56 67 VAL B CA 1
ATOM 1947 C C . VAL B 1 67 ? 10.188 -11.875 -6.242 1 97.56 67 VAL B C 1
ATOM 1949 O O . VAL B 1 67 ? 9.922 -12.328 -5.129 1 97.56 67 VAL B O 1
ATOM 1952 N N . ARG B 1 68 ? 11.359 -11.336 -6.504 1 97.56 68 ARG B N 1
ATOM 1953 C CA . ARG B 1 68 ? 12.445 -11.305 -5.527 1 97.56 68 ARG B CA 1
ATOM 1954 C C . ARG B 1 68 ? 12.133 -10.32 -4.402 1 97.56 68 ARG B C 1
ATOM 1956 O O . ARG B 1 68 ? 12.766 -10.367 -3.342 1 97.56 68 ARG B O 1
ATOM 1963 N N . SER B 1 69 ? 11.203 -9.445 -4.621 1 98.25 69 SER B N 1
ATOM 1964 C CA . SER B 1 69 ? 10.859 -8.383 -3.689 1 98.25 69 SER B CA 1
ATOM 1965 C C . SER B 1 69 ? 9.633 -8.75 -2.859 1 98.25 69 SER B C 1
ATOM 1967 O O . SER B 1 69 ? 8.867 -9.633 -3.238 1 98.25 69 SER B O 1
ATOM 1969 N N . ASP B 1 70 ? 9.492 -8.141 -1.683 1 98.5 70 ASP B N 1
ATOM 1970 C CA . ASP B 1 70 ? 8.227 -8.203 -0.962 1 98.5 70 ASP B CA 1
ATOM 1971 C C . ASP B 1 70 ? 7.133 -7.438 -1.706 1 98.5 70 ASP B C 1
ATOM 1973 O O . ASP B 1 70 ? 7.418 -6.453 -2.396 1 98.5 70 ASP B O 1
ATOM 1977 N N . GLU B 1 71 ? 5.965 -7.906 -1.558 1 98.81 71 GLU B N 1
ATOM 1978 C CA . GLU B 1 71 ? 4.824 -7.273 -2.215 1 98.81 71 GLU B CA 1
ATOM 1979 C C . GLU B 1 71 ? 3.6 -7.27 -1.308 1 98.81 71 GLU B C 1
ATOM 1981 O O . GLU B 1 71 ? 3.402 -8.195 -0.515 1 98.81 71 GLU B O 1
ATOM 1986 N N . ILE B 1 72 ? 2.836 -6.227 -1.319 1 98.94 72 ILE B N 1
ATOM 1987 C CA . ILE B 1 72 ? 1.574 -6.152 -0.589 1 98.94 72 ILE B CA 1
ATOM 1988 C C . ILE B 1 72 ? 0.441 -5.801 -1.55 1 98.94 72 ILE B C 1
ATOM 1990 O O . ILE B 1 72 ? 0.523 -4.809 -2.279 1 98.94 72 ILE B O 1
ATOM 1994 N N . TYR B 1 73 ? -0.564 -6.613 -1.647 1 98.94 73 TYR B N 1
ATOM 1995 C CA . TYR B 1 73 ? -1.81 -6.266 -2.322 1 98.94 73 TYR B CA 1
ATOM 1996 C C . TYR B 1 73 ? -2.74 -5.5 -1.387 1 98.94 73 TYR B C 1
ATOM 1998 O O . TYR B 1 73 ? -2.945 -5.906 -0.239 1 98.94 73 TYR B O 1
ATOM 2006 N N . ASN B 1 74 ? -3.324 -4.395 -1.8 1 98.94 74 ASN B N 1
ATOM 2007 C CA . ASN B 1 74 ? -4.277 -3.574 -1.061 1 98.94 74 ASN B CA 1
ATOM 2008 C C . ASN B 1 74 ? -5.637 -3.533 -1.751 1 98.94 74 ASN B C 1
ATOM 2010 O O . ASN B 1 74 ? -5.773 -2.951 -2.828 1 98.94 74 ASN B O 1
ATOM 2014 N N . TRP B 1 75 ? -6.633 -4.066 -1.16 1 98.94 75 TRP B N 1
ATOM 2015 C CA . TRP B 1 75 ? -7.957 -4.133 -1.77 1 98.94 75 TRP B CA 1
ATOM 2016 C C . TRP B 1 75 ? -8.57 -2.744 -1.888 1 98.94 75 TRP B C 1
ATOM 2018 O O . TRP B 1 75 ? -8.484 -1.938 -0.958 1 98.94 75 TRP B O 1
ATOM 2028 N N . HIS B 1 76 ? -9.289 -2.52 -2.982 1 98.75 76 HIS B N 1
ATOM 2029 C CA . HIS B 1 76 ? -9.945 -1.23 -3.166 1 98.75 76 HIS B CA 1
ATOM 2030 C C . HIS B 1 76 ? -11.43 -1.405 -3.471 1 98.75 76 HIS B C 1
ATOM 2032 O O . HIS B 1 76 ? -12.273 -0.805 -2.807 1 98.75 76 HIS B O 1
ATOM 2038 N N . ALA B 1 77 ? -11.742 -2.268 -4.469 1 98.31 77 ALA B N 1
ATOM 2039 C CA . ALA B 1 77 ? -13.141 -2.377 -4.891 1 98.31 77 ALA B CA 1
ATOM 2040 C C . ALA B 1 77 ? -13.406 -3.729 -5.547 1 98.31 77 ALA B C 1
ATOM 2042 O O . ALA B 1 77 ? -12.477 -4.402 -6 1 98.31 77 ALA B O 1
ATOM 2043 N N . GLY B 1 78 ? -14.711 -4.051 -5.684 1 97.94 78 GLY B N 1
ATOM 2044 C CA . GLY B 1 78 ? -15.141 -5.266 -6.352 1 97.94 78 GLY B CA 1
ATOM 2045 C C . GLY B 1 78 ? -15.367 -6.426 -5.402 1 97.94 78 GLY B C 1
ATOM 2046 O O . GLY B 1 78 ? -15.891 -6.242 -4.301 1 97.94 78 GLY B O 1
ATOM 2047 N N . GLY B 1 79 ? -15.062 -7.574 -5.902 1 98.06 79 GLY B N 1
ATOM 2048 C CA . GLY B 1 79 ? -15.273 -8.773 -5.105 1 98.06 79 GLY B CA 1
ATOM 2049 C C . GLY B 1 79 ? -14.07 -9.148 -4.262 1 98.06 79 GLY B C 1
ATOM 2050 O O . GLY B 1 79 ? -13.398 -8.273 -3.713 1 98.06 79 GLY B O 1
ATOM 2051 N N . THR B 1 80 ? -13.93 -10.422 -4.082 1 98.56 80 THR B N 1
ATOM 2052 C CA . THR B 1 80 ? -12.875 -10.961 -3.229 1 98.56 80 THR B CA 1
ATOM 2053 C C . THR B 1 80 ? -11.852 -11.734 -4.055 1 98.56 80 THR B C 1
ATOM 2055 O O . THR B 1 80 ? -12.219 -12.477 -4.969 1 98.56 80 THR B O 1
ATOM 2058 N N . LEU B 1 81 ? -10.648 -11.492 -3.771 1 98.62 81 LEU B N 1
ATOM 2059 C CA . LEU B 1 81 ? -9.516 -12.148 -4.414 1 98.62 81 LEU B CA 1
ATOM 2060 C C . LEU B 1 81 ? -8.891 -13.18 -3.482 1 98.62 81 LEU B C 1
ATOM 2062 O O . LEU B 1 81 ? -8.516 -12.852 -2.354 1 98.62 81 LEU B O 1
ATOM 2066 N N . LYS B 1 82 ? -8.805 -14.422 -3.881 1 98.69 82 LYS B N 1
ATOM 2067 C CA . LYS B 1 82 ? -8.016 -15.43 -3.174 1 98.69 82 LYS B CA 1
ATOM 2068 C C . LYS B 1 82 ? -6.543 -15.352 -3.568 1 98.69 82 LYS B C 1
ATOM 2070 O O . LYS B 1 82 ? -6.199 -15.531 -4.738 1 98.69 82 LYS B O 1
ATOM 2075 N N . VAL B 1 83 ? -5.711 -15.117 -2.633 1 98.88 83 VAL B N 1
ATOM 2076 C CA . VAL B 1 83 ? -4.277 -15.07 -2.891 1 98.88 83 VAL B CA 1
ATOM 2077 C C . VAL B 1 83 ? -3.605 -16.312 -2.303 1 98.88 83 VAL B C 1
ATOM 2079 O O . VAL B 1 83 ? -3.594 -16.5 -1.084 1 98.88 83 VAL B O 1
ATOM 2082 N N . HIS B 1 84 ? -3.057 -17.109 -3.143 1 98.88 84 HIS B N 1
ATOM 2083 C CA . HIS B 1 84 ? -2.416 -18.359 -2.754 1 98.88 84 HIS B CA 1
ATOM 2084 C C . HIS B 1 84 ? -0.904 -18.203 -2.646 1 98.88 84 HIS B C 1
ATOM 2086 O O . HIS B 1 84 ? -0.27 -17.641 -3.547 1 98.88 84 HIS B O 1
ATOM 2092 N N . LEU B 1 85 ? -0.371 -18.672 -1.621 1 98.81 85 LEU B N 1
ATOM 2093 C CA . LEU B 1 85 ? 1.075 -18.719 -1.43 1 98.81 85 LEU B CA 1
ATOM 2094 C C . LEU B 1 85 ? 1.555 -20.141 -1.164 1 98.81 85 LEU B C 1
ATOM 2096 O O . LEU B 1 85 ? 0.904 -20.891 -0.435 1 98.81 85 LEU B O 1
ATOM 2100 N N . ILE B 1 86 ? 2.662 -20.5 -1.706 1 98.69 86 ILE B N 1
ATOM 2101 C CA . ILE B 1 86 ? 3.393 -21.703 -1.347 1 98.69 86 ILE B CA 1
ATOM 2102 C C . ILE B 1 86 ? 4.793 -21.344 -0.866 1 98.69 86 ILE B C 1
ATOM 2104 O O . ILE B 1 86 ? 5.609 -20.828 -1.638 1 98.69 86 ILE B O 1
ATOM 2108 N N . ASP B 1 87 ? 5.051 -21.609 0.348 1 96.69 87 ASP B N 1
ATOM 2109 C CA . ASP B 1 87 ? 6.348 -21.219 0.893 1 96.69 87 ASP B CA 1
ATOM 2110 C C . ASP B 1 87 ? 7.43 -22.219 0.507 1 96.69 87 ASP B C 1
ATOM 2112 O O . ASP B 1 87 ? 7.184 -23.141 -0.274 1 96.69 87 ASP B O 1
ATOM 2116 N N . LYS B 1 88 ? 8.641 -22.016 0.975 1 94.31 88 LYS B N 1
ATOM 2117 C CA . LYS B 1 88 ? 9.805 -22.797 0.564 1 94.31 88 LYS B CA 1
ATOM 2118 C C . LYS B 1 88 ? 9.664 -24.266 0.982 1 94.31 88 LYS B C 1
ATOM 2120 O O . LYS B 1 88 ? 10.242 -25.156 0.358 1 94.31 88 LYS B O 1
ATOM 2125 N N . ASP B 1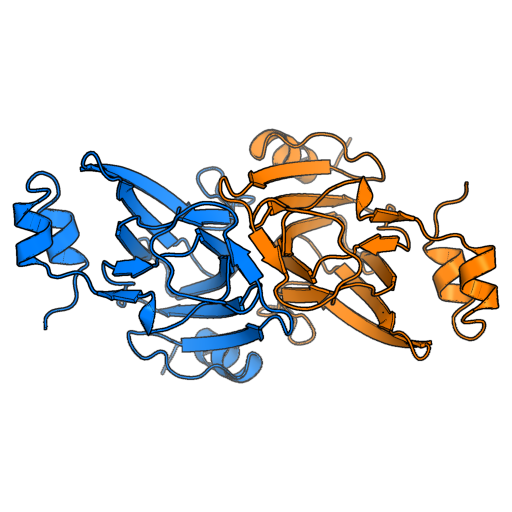 89 ? 8.828 -24.562 2.012 1 95.75 89 ASP B N 1
ATOM 2126 C CA . ASP B 1 89 ? 8.633 -25.922 2.521 1 95.75 89 ASP B CA 1
ATOM 2127 C C . ASP B 1 89 ? 7.43 -26.594 1.866 1 95.75 89 ASP B C 1
ATOM 2129 O O . ASP B 1 89 ? 7.102 -27.734 2.18 1 95.75 89 ASP B O 1
ATOM 2133 N N . GLY B 1 90 ? 6.758 -25.812 0.993 1 97.19 90 GLY B N 1
ATOM 2134 C CA . GLY B 1 90 ? 5.633 -26.375 0.261 1 97.19 90 GLY B CA 1
ATOM 2135 C C . GLY B 1 90 ? 4.309 -26.203 0.979 1 97.19 90 GLY B C 1
ATOM 2136 O O . GLY B 1 90 ? 3.299 -26.797 0.587 1 97.19 90 GLY B O 1
ATOM 2137 N N . ASN B 1 91 ? 4.312 -25.438 2.072 1 98.31 91 ASN B N 1
ATOM 2138 C CA . ASN B 1 91 ? 3.059 -25.156 2.758 1 98.31 91 ASN B CA 1
ATOM 2139 C C . ASN B 1 91 ? 2.215 -24.141 1.983 1 98.31 91 ASN B C 1
ATOM 2141 O O . ASN B 1 91 ? 2.729 -23.125 1.523 1 98.31 91 ASN B O 1
ATOM 2145 N N . HIS B 1 92 ? 0.938 -24.484 1.854 1 98.69 92 HIS B N 1
ATOM 2146 C CA . HIS B 1 92 ? -0.002 -23.609 1.157 1 98.69 92 HIS B CA 1
ATOM 2147 C C . HIS B 1 92 ? -0.793 -22.766 2.141 1 98.69 92 HIS B C 1
ATOM 2149 O O . HIS B 1 92 ? -1.32 -23.266 3.131 1 98.69 92 HIS B O 1
ATOM 2155 N N . THR B 1 93 ? -0.837 -21.484 1.934 1 98.62 93 THR B N 1
ATOM 2156 C CA . THR B 1 93 ? -1.733 -20.578 2.633 1 98.62 93 THR B CA 1
ATOM 2157 C C . THR B 1 93 ? -2.553 -19.75 1.639 1 98.62 93 THR B C 1
ATOM 2159 O O . THR B 1 93 ? -2.178 -19.625 0.471 1 98.62 93 THR B O 1
ATOM 2162 N N . CYS B 1 94 ? -3.68 -19.328 2.059 1 98.5 94 CYS B N 1
ATOM 2163 C CA . CYS B 1 94 ? -4.566 -18.531 1.218 1 98.5 94 CYS B CA 1
ATOM 2164 C C . CYS B 1 94 ? -5.148 -17.359 1.997 1 98.5 94 CYS B C 1
ATOM 2166 O O . CYS B 1 94 ? -5.668 -17.531 3.102 1 98.5 94 CYS B O 1
ATOM 2168 N N . THR B 1 95 ? -5.016 -16.219 1.495 1 98.5 95 THR B N 1
ATOM 2169 C CA . THR B 1 95 ? -5.602 -15.008 2.066 1 98.5 95 THR B CA 1
ATOM 2170 C C . THR B 1 95 ? -6.789 -14.539 1.232 1 98.5 95 THR B C 1
ATOM 2172 O O . THR B 1 95 ? -6.734 -14.547 0.001 1 98.5 95 THR B O 1
ATOM 2175 N N . MET B 1 96 ? -7.891 -14.195 1.889 1 98.75 96 MET B N 1
ATOM 2176 C CA . MET B 1 96 ? -9.031 -13.586 1.222 1 98.75 96 MET B CA 1
ATOM 2177 C C . MET B 1 96 ? -8.914 -12.062 1.223 1 98.75 96 MET B C 1
ATOM 2179 O O . MET B 1 96 ? -9.172 -11.414 2.238 1 98.75 96 MET B O 1
ATOM 2183 N N . LEU B 1 97 ? -8.477 -11.523 0.134 1 98.88 97 LEU B N 1
ATOM 2184 C CA . LEU B 1 97 ? -8.375 -10.078 -0.028 1 98.88 97 LEU B CA 1
ATOM 2185 C C . LEU B 1 97 ? -9.703 -9.477 -0.459 1 98.88 97 LEU B C 1
ATOM 2187 O O . LEU B 1 97 ? -10.195 -9.766 -1.555 1 98.88 97 LEU B O 1
ATOM 2191 N N . GLY B 1 98 ? -10.289 -8.711 0.311 1 98.75 98 GLY B N 1
ATOM 2192 C CA . GLY B 1 98 ? -11.617 -8.164 0.053 1 98.75 98 GLY B CA 1
ATOM 2193 C C . GLY B 1 98 ? -12.055 -7.148 1.089 1 98.75 98 GLY B C 1
ATOM 2194 O O . GLY B 1 98 ? -11.242 -6.66 1.875 1 98.75 98 GLY B O 1
ATOM 2195 N N . ASP B 1 99 ? -13.305 -6.809 1.033 1 98.19 99 ASP B N 1
ATOM 2196 C CA . ASP B 1 99 ? -13.891 -5.848 1.96 1 98.19 99 ASP B CA 1
ATOM 2197 C C . ASP B 1 99 ? -14.086 -6.465 3.344 1 98.19 99 ASP B C 1
ATOM 2199 O O . ASP B 1 99 ? -15.117 -7.082 3.617 1 98.19 99 ASP B O 1
ATOM 2203 N N . GLY B 1 100 ? -13.125 -6.203 4.195 1 97.25 100 GLY B N 1
ATOM 2204 C CA . GLY B 1 100 ? -13.141 -6.801 5.523 1 97.25 100 GLY B CA 1
ATOM 2205 C C . GLY B 1 100 ? -14.266 -6.281 6.398 1 97.25 100 GLY B C 1
ATOM 2206 O O . GLY B 1 100 ? -14.688 -6.957 7.336 1 97.25 100 GLY B O 1
ATOM 2207 N N . VAL B 1 101 ? -14.688 -5.055 6.16 1 96.62 101 VAL B N 1
ATOM 2208 C CA . VAL B 1 101 ? -15.781 -4.484 6.941 1 96.62 101 VAL B CA 1
ATOM 2209 C C . VAL B 1 101 ? -17.078 -5.242 6.645 1 96.62 101 VAL B C 1
ATOM 2211 O O . VAL B 1 101 ? -17.875 -5.488 7.551 1 96.62 101 VAL B O 1
ATOM 2214 N N . LYS B 1 102 ? -17.266 -5.66 5.414 1 95.44 102 LYS B N 1
ATOM 2215 C CA . LYS B 1 102 ? -18.484 -6.359 5 1 95.44 102 LYS B CA 1
ATOM 2216 C C . LYS B 1 102 ? -18.328 -7.867 5.188 1 95.44 102 LYS B C 1
ATOM 2218 O O . LYS B 1 102 ? -19.328 -8.562 5.43 1 95.44 102 LYS B O 1
ATOM 2223 N N . ASN B 1 103 ? -17.188 -8.375 5.012 1 96.25 103 ASN B N 1
ATOM 2224 C CA . ASN B 1 103 ? -16.875 -9.797 5.125 1 96.25 103 ASN B CA 1
ATOM 2225 C C . ASN B 1 103 ? -15.727 -10.039 6.09 1 96.25 103 ASN B C 1
ATOM 2227 O O . ASN B 1 103 ? -14.555 -9.938 5.711 1 96.25 103 ASN B O 1
ATOM 2231 N N . PRO B 1 104 ? -16.031 -10.469 7.266 1 95.75 104 PRO B N 1
ATOM 2232 C CA . PRO B 1 104 ? -15.008 -10.562 8.32 1 95.75 104 PRO B CA 1
ATOM 2233 C C . PRO B 1 104 ? -13.898 -11.555 7.98 1 95.75 104 PRO B C 1
ATOM 2235 O O . PRO B 1 104 ? -12.852 -11.547 8.617 1 95.75 104 PRO B O 1
ATOM 2238 N N . GLU B 1 105 ? -14.109 -12.398 7.039 1 96.62 105 GLU B N 1
ATOM 2239 C CA . GLU B 1 105 ? -13.078 -13.352 6.637 1 96.62 105 GLU B CA 1
ATOM 2240 C C . GLU B 1 105 ? -12.031 -12.688 5.75 1 96.62 105 GLU B C 1
ATOM 2242 O O . GLU B 1 105 ? -10.961 -13.258 5.5 1 96.62 105 GLU B O 1
ATOM 2247 N N . CYS B 1 106 ? -12.359 -11.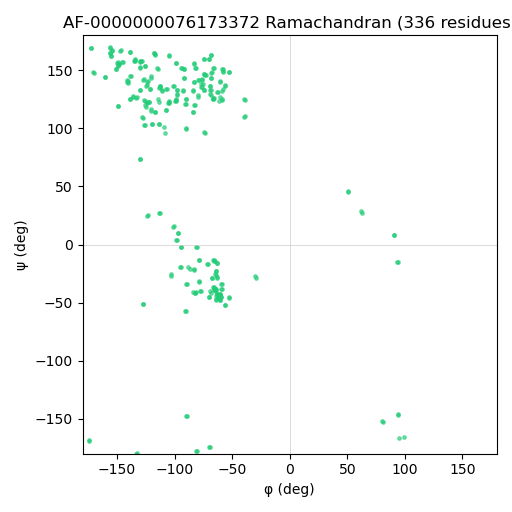492 5.266 1 98.38 106 CYS B N 1
ATOM 2248 C CA . CYS B 1 106 ? -11.477 -10.812 4.316 1 98.38 106 CYS B CA 1
ATOM 2249 C C . CYS B 1 106 ? -10.531 -9.859 5.035 1 98.38 106 CYS B C 1
ATOM 2251 O O . CYS B 1 106 ? -10.859 -9.352 6.109 1 98.38 106 CYS B O 1
ATOM 2253 N N . VAL B 1 107 ? -9.43 -9.672 4.43 1 98.62 107 VAL B N 1
ATOM 2254 C CA . VAL B 1 107 ? -8.492 -8.633 4.848 1 98.62 107 VAL B CA 1
ATOM 2255 C C . VAL B 1 107 ? -8.328 -7.602 3.732 1 98.62 107 VAL B C 1
ATOM 2257 O O . VAL B 1 107 ? -8.688 -7.863 2.58 1 98.62 107 VAL B O 1
ATOM 2260 N N . TYR B 1 108 ? -7.797 -6.457 4.102 1 98.88 108 TYR B N 1
ATOM 2261 C CA . TYR B 1 108 ? -7.59 -5.406 3.109 1 98.88 108 TYR B CA 1
ATOM 2262 C C . TYR B 1 108 ? -6.176 -5.461 2.543 1 98.88 108 TYR B C 1
ATOM 2264 O O . TYR B 1 108 ? -5.891 -4.852 1.509 1 98.88 108 TYR B O 1
ATOM 2272 N N . GLN B 1 109 ? -5.238 -6.117 3.252 1 98.94 109 GLN B N 1
ATOM 2273 C CA . GLN B 1 109 ? -3.854 -6.246 2.814 1 98.94 109 GLN B CA 1
ATOM 2274 C C . GLN B 1 109 ? -3.416 -7.707 2.789 1 98.94 109 GLN B C 1
ATOM 2276 O O . GLN B 1 109 ? -3.562 -8.422 3.783 1 98.94 109 GLN B O 1
ATOM 2281 N N . SER B 1 110 ? -2.975 -8.172 1.704 1 98.88 110 SER B N 1
ATOM 2282 C CA . SER B 1 110 ? -2.328 -9.477 1.588 1 98.88 110 SER B CA 1
ATOM 2283 C C . SER B 1 110 ? -0.819 -9.336 1.429 1 98.88 110 SER B C 1
ATOM 2285 O O . SER B 1 110 ? -0.346 -8.711 0.479 1 98.88 110 SER B O 1
ATOM 2287 N N . ILE B 1 111 ? -0.08 -9.93 2.334 1 98.88 111 ILE B N 1
ATOM 2288 C CA . ILE B 1 111 ? 1.376 -9.844 2.32 1 98.88 111 ILE B CA 1
ATOM 2289 C C . ILE B 1 111 ? 1.95 -11 1.496 1 98.88 111 ILE B C 1
ATOM 2291 O O . ILE B 1 111 ? 1.625 -12.164 1.735 1 98.88 111 ILE B O 1
ATOM 2295 N N . ILE B 1 112 ? 2.738 -10.711 0.541 1 98.62 112 ILE B N 1
ATOM 2296 C CA . ILE B 1 112 ? 3.463 -11.688 -0.272 1 98.62 112 ILE B CA 1
ATOM 2297 C C . ILE B 1 112 ? 4.965 -11.555 -0.019 1 98.62 112 ILE B C 1
ATOM 2299 O O . ILE B 1 112 ? 5.613 -10.648 -0.552 1 98.62 112 ILE B O 1
ATOM 2303 N N . PRO B 1 113 ? 5.516 -12.453 0.733 1 98.19 113 PRO B N 1
ATOM 2304 C CA . PRO B 1 113 ? 6.949 -12.375 1.028 1 98.19 113 PRO B CA 1
ATOM 2305 C C . PRO B 1 113 ? 7.816 -12.578 -0.209 1 98.19 113 PRO B C 1
ATOM 2307 O O . PRO B 1 113 ? 7.426 -13.305 -1.128 1 98.19 113 PRO B O 1
ATOM 2310 N N . HIS B 1 114 ? 8.977 -11.977 -0.156 1 97.5 114 HIS B N 1
ATOM 2311 C CA . HIS B 1 114 ? 9.945 -12.18 -1.229 1 97.5 114 HIS B CA 1
ATOM 2312 C C . HIS B 1 114 ? 10.188 -13.664 -1.477 1 97.5 114 HIS B C 1
ATOM 2314 O O . HIS B 1 114 ? 10.125 -14.469 -0.546 1 97.5 114 HIS B O 1
ATOM 2320 N N . ASP B 1 115 ? 10.484 -14 -2.736 1 96.88 115 ASP B N 1
ATOM 2321 C CA . ASP B 1 115 ? 10.93 -15.328 -3.152 1 96.88 115 ASP B CA 1
ATOM 2322 C C . ASP B 1 115 ? 9.867 -16.391 -2.861 1 96.88 115 ASP B C 1
ATOM 2324 O O . ASP B 1 115 ? 10.195 -17.547 -2.59 1 96.88 115 ASP B O 1
ATOM 2328 N N . THR B 1 116 ? 8.617 -15.992 -2.863 1 97.94 116 THR B N 1
ATOM 2329 C CA . THR B 1 116 ? 7.508 -16.891 -2.586 1 97.94 116 THR B CA 1
ATOM 2330 C C . THR B 1 116 ? 6.668 -17.125 -3.84 1 97.94 116 THR B C 1
ATOM 2332 O O . THR B 1 116 ? 6.363 -16.172 -4.566 1 97.94 116 THR B O 1
ATOM 2335 N N . TRP B 1 117 ? 6.375 -18.344 -4.117 1 98.56 117 TRP B N 1
ATOM 2336 C CA . TRP B 1 117 ? 5.43 -18.641 -5.191 1 98.56 117 TRP B CA 1
ATOM 2337 C C . TRP B 1 117 ? 4.02 -18.188 -4.805 1 98.56 117 TRP B C 1
ATOM 2339 O O . TRP B 1 117 ? 3.525 -18.547 -3.732 1 98.56 117 TRP B O 1
ATOM 2349 N N . TYR B 1 118 ? 3.391 -17.453 -5.637 1 98.75 118 TYR B N 1
ATOM 2350 C CA . TYR B 1 118 ? 2.027 -17.031 -5.332 1 98.75 118 TYR B CA 1
ATOM 2351 C C . TYR B 1 118 ? 1.204 -16.875 -6.605 1 98.75 118 TYR B C 1
ATOM 2353 O O . TYR B 1 118 ? 1.758 -16.766 -7.699 1 98.75 118 TYR B O 1
ATOM 2361 N N . SER B 1 119 ? -0.04 -16.984 -6.535 1 98.5 119 SER B N 1
ATOM 2362 C CA . SER B 1 119 ? -1.084 -16.828 -7.543 1 98.5 119 SER B CA 1
ATOM 2363 C C . SER B 1 119 ? -2.361 -16.266 -6.934 1 98.5 119 SER B C 1
ATOM 2365 O O . SER B 1 119 ? -2.482 -16.156 -5.711 1 98.5 119 SER B O 1
ATOM 2367 N N . ALA B 1 120 ? -3.24 -15.859 -7.754 1 98.31 120 ALA B N 1
ATOM 2368 C CA . ALA B 1 120 ? -4.48 -15.305 -7.219 1 98.31 120 ALA B CA 1
ATOM 2369 C C . ALA B 1 120 ? -5.641 -15.523 -8.188 1 98.31 120 ALA B C 1
ATOM 2371 O O . ALA B 1 120 ? -5.441 -15.57 -9.398 1 98.31 120 ALA B O 1
ATOM 2372 N N . GLU B 1 121 ? -6.801 -15.625 -7.664 1 98.25 121 GLU B N 1
ATOM 2373 C CA . GLU B 1 121 ? -8.016 -15.82 -8.453 1 98.25 121 GLU B CA 1
ATOM 2374 C C . GLU B 1 121 ? -9.227 -15.195 -7.762 1 98.25 121 GLU B C 1
ATOM 2376 O O . GLU B 1 121 ? -9.234 -15.023 -6.539 1 98.25 121 GLU B O 1
ATOM 2381 N N . LEU B 1 122 ? -10.203 -14.891 -8.555 1 98.12 122 LEU B N 1
ATOM 2382 C CA . LEU B 1 122 ? -11.43 -14.312 -8.016 1 98.12 122 LEU B CA 1
ATOM 2383 C C . LEU B 1 122 ? -12.312 -15.398 -7.398 1 98.12 122 LEU B C 1
ATOM 2385 O O . LEU B 1 122 ? -12.375 -16.516 -7.91 1 98.12 122 LEU B O 1
ATOM 2389 N N . THR B 1 123 ? -12.938 -15.055 -6.305 1 97.5 123 THR B N 1
ATOM 2390 C CA . THR B 1 123 ? -13.938 -15.969 -5.746 1 97.5 123 THR B CA 1
ATOM 2391 C C . THR B 1 123 ? -15.156 -16.047 -6.656 1 97.5 123 THR B C 1
ATOM 2393 O O . THR B 1 123 ? -15.383 -15.172 -7.488 1 97.5 123 THR B O 1
ATOM 2396 N N . GLU B 1 124 ? -15.906 -17.078 -6.422 1 94.25 124 GLU B N 1
ATOM 2397 C CA . GLU B 1 124 ? -17.141 -17.25 -7.188 1 94.25 124 GLU B CA 1
ATOM 2398 C C . GLU B 1 124 ? -18.062 -16.047 -7.02 1 94.25 124 GLU B C 1
ATOM 2400 O O . GLU B 1 124 ? -18.25 -15.555 -5.906 1 94.25 124 GLU B O 1
ATOM 2405 N N . GLY B 1 125 ? -18.609 -15.539 -8.094 1 93.56 125 GLY B N 1
ATOM 2406 C CA . GLY B 1 125 ? -19.547 -14.438 -8.062 1 93.56 125 GLY B CA 1
ATOM 2407 C C . GLY B 1 125 ? -18.891 -13.078 -8.227 1 93.56 125 GLY B C 1
ATOM 2408 O O . GLY B 1 125 ? -19.547 -12.086 -8.5 1 93.56 125 GLY B O 1
ATOM 2409 N N . SER B 1 126 ? -17.609 -13.031 -8.07 1 95.62 126 SER B N 1
ATOM 2410 C CA . SER B 1 126 ? -16.891 -11.773 -8.25 1 95.62 126 SER B CA 1
ATOM 2411 C C . SER B 1 126 ? -16.656 -11.469 -9.727 1 95.62 126 SER B C 1
ATOM 2413 O O . SER B 1 126 ? -16.141 -12.305 -10.469 1 95.62 126 SER B O 1
ATOM 2415 N N . LYS B 1 127 ? -17.047 -10.297 -10.141 1 96.56 127 LYS B N 1
ATOM 2416 C CA . LYS B 1 127 ? -16.844 -9.883 -11.523 1 96.56 127 LYS B CA 1
ATOM 2417 C C . LYS B 1 127 ? -15.422 -9.344 -11.727 1 96.56 127 LYS B C 1
ATOM 2419 O O . LYS B 1 127 ? -14.812 -9.586 -12.773 1 96.56 127 LYS B O 1
ATOM 2424 N N . TYR B 1 128 ? -15.016 -8.609 -10.789 1 98.12 128 TYR B N 1
ATOM 2425 C CA . TYR B 1 128 ? -13.68 -8.023 -10.836 1 98.12 128 TYR B CA 1
ATOM 2426 C C . TYR B 1 128 ? -13.172 -7.703 -9.43 1 98.12 128 TYR B C 1
ATOM 2428 O O . TYR B 1 128 ? -13.945 -7.707 -8.469 1 98.12 128 TYR B O 1
ATOM 2436 N N . VAL B 1 129 ? -11.945 -7.531 -9.336 1 98.38 129 VAL B N 1
ATOM 2437 C CA . VAL B 1 129 ? -11.336 -6.93 -8.156 1 98.38 129 VAL B CA 1
ATOM 2438 C C . VAL B 1 129 ? -10.336 -5.855 -8.578 1 98.38 129 VAL B C 1
ATOM 2440 O O . VAL B 1 129 ? -9.523 -6.074 -9.477 1 98.38 129 VAL B O 1
ATOM 2443 N N . LEU B 1 130 ? -10.492 -4.676 -8.039 1 98.69 130 LEU B N 1
ATOM 2444 C CA . LEU B 1 130 ? -9.516 -3.598 -8.141 1 98.69 130 LEU B CA 1
ATOM 2445 C C . LEU B 1 130 ? -8.664 -3.51 -6.883 1 98.69 130 LEU B C 1
ATOM 2447 O O . LEU B 1 130 ? -9.195 -3.422 -5.773 1 98.69 130 LEU B O 1
ATOM 2451 N N . PHE B 1 131 ? -7.352 -3.605 -7.043 1 98.81 131 PHE B N 1
ATOM 2452 C CA . PHE B 1 131 ? -6.469 -3.537 -5.887 1 98.81 131 PHE B CA 1
ATOM 2453 C C . PHE B 1 131 ? -5.16 -2.838 -6.246 1 98.81 131 PHE B C 1
ATOM 2455 O O . PHE B 1 131 ? -4.848 -2.664 -7.426 1 98.81 131 PHE B O 1
ATOM 2462 N N . GLY B 1 132 ? -4.52 -2.314 -5.254 1 98.75 132 GLY B N 1
ATOM 2463 C CA . GLY B 1 132 ? -3.16 -1.816 -5.387 1 98.75 132 GLY B CA 1
ATOM 2464 C C . GLY B 1 132 ? -2.107 -2.859 -5.062 1 98.75 132 GLY B C 1
ATOM 2465 O O . GLY B 1 132 ? -2.281 -3.658 -4.141 1 98.75 132 GLY B O 1
ATOM 2466 N N . ALA B 1 133 ? -1.036 -2.848 -5.754 1 98.75 133 ALA B N 1
ATOM 2467 C CA . ALA B 1 133 ? 0.119 -3.686 -5.441 1 98.75 133 ALA B CA 1
ATOM 2468 C C . ALA B 1 133 ? 1.368 -2.838 -5.223 1 98.75 133 ALA B C 1
ATOM 2470 O O . ALA B 1 133 ? 1.777 -2.084 -6.109 1 98.75 133 ALA B O 1
ATOM 2471 N N . VAL B 1 134 ? 1.923 -2.988 -4.082 1 98.88 134 VAL B N 1
ATOM 2472 C CA . VAL B 1 134 ? 3.145 -2.268 -3.742 1 98.88 134 VAL B CA 1
ATOM 2473 C C . VAL B 1 134 ? 4.305 -3.252 -3.602 1 98.88 134 VAL B C 1
ATOM 2475 O O . VAL B 1 134 ? 4.156 -4.312 -2.99 1 98.88 134 VAL B O 1
ATOM 2478 N N . VAL B 1 135 ? 5.453 -2.891 -4.152 1 98.88 135 VAL B N 1
ATOM 2479 C CA . VAL B 1 135 ? 6.59 -3.803 -4.18 1 98.88 135 VAL B CA 1
ATOM 2480 C C . VAL B 1 135 ? 7.805 -3.135 -3.533 1 98.88 135 VAL B C 1
ATOM 2482 O O . VAL B 1 135 ? 8.094 -1.967 -3.803 1 98.88 135 VAL B O 1
ATOM 2485 N N . PHE B 1 136 ? 8.578 -3.906 -2.66 1 98.25 136 PHE B N 1
ATOM 2486 C CA . PHE B 1 136 ? 9.68 -3.416 -1.837 1 98.25 136 PHE B CA 1
ATOM 2487 C C . PHE B 1 136 ? 10.93 -4.258 -2.047 1 98.25 136 PHE B C 1
ATOM 2489 O O . PHE B 1 136 ? 10.977 -5.422 -1.641 1 98.25 136 PHE B O 1
ATOM 2496 N N . PRO B 1 137 ? 11.992 -3.775 -2.699 1 98 137 PRO B N 1
ATOM 2497 C CA . PRO B 1 137 ? 12.109 -2.545 -3.484 1 98 137 PRO B CA 1
ATOM 2498 C C . PRO B 1 137 ? 11.328 -2.607 -4.793 1 98 137 PRO B C 1
ATOM 2500 O O . PRO B 1 137 ? 10.602 -3.574 -5.039 1 98 137 PRO B O 1
ATOM 2503 N N . GLY B 1 138 ? 11.492 -1.609 -5.574 1 98.5 138 GLY B N 1
ATOM 2504 C CA . GLY B 1 138 ? 10.641 -1.43 -6.734 1 98.5 138 GLY B CA 1
ATOM 2505 C C . GLY B 1 138 ? 10.688 -2.602 -7.699 1 98.5 138 GLY B C 1
ATOM 2506 O O . GLY B 1 138 ? 11.711 -3.283 -7.805 1 98.5 138 GLY B O 1
ATOM 2507 N N . TRP B 1 139 ? 9.633 -2.836 -8.398 1 97.94 139 TRP B N 1
ATOM 2508 C CA . TRP B 1 139 ? 9.461 -3.953 -9.32 1 97.94 139 TRP B CA 1
ATOM 2509 C C . TRP B 1 139 ? 10.359 -3.785 -10.547 1 97.94 139 TRP B C 1
ATOM 2511 O O . TRP B 1 139 ? 10.422 -2.703 -11.133 1 97.94 139 TRP B O 1
ATOM 2521 N N . GLU B 1 140 ? 10.984 -4.863 -10.93 1 97 140 GLU B N 1
ATOM 2522 C CA . GLU B 1 140 ? 11.719 -4.988 -12.188 1 97 140 GLU B CA 1
ATOM 2523 C C . GLU B 1 140 ? 11.469 -6.344 -12.836 1 97 140 GLU B C 1
ATOM 2525 O O . GLU B 1 140 ? 11.391 -7.363 -12.148 1 97 140 GLU B O 1
ATOM 2530 N N . LEU B 1 141 ? 11.43 -6.332 -14.125 1 95.75 141 LEU B N 1
ATOM 2531 C CA . LEU B 1 141 ? 11.188 -7.574 -14.852 1 95.75 141 LEU B CA 1
ATOM 2532 C C . LEU B 1 141 ? 12.25 -8.617 -14.531 1 95.75 141 LEU B C 1
ATOM 2534 O O . LEU B 1 141 ? 11.945 -9.805 -14.406 1 95.75 141 LEU B O 1
ATOM 2538 N N . LYS B 1 142 ? 13.461 -8.203 -14.383 1 96.19 142 LYS B N 1
ATOM 2539 C CA . LYS B 1 142 ? 14.562 -9.125 -14.141 1 96.19 142 LYS B CA 1
ATOM 2540 C C . LYS B 1 142 ? 14.406 -9.82 -12.789 1 96.19 142 LYS B C 1
ATOM 2542 O O . LYS B 1 142 ? 15.117 -10.781 -12.492 1 96.19 142 LYS B O 1
ATOM 2547 N N . ASP B 1 143 ? 13.547 -9.328 -11.938 1 97.75 143 ASP B N 1
ATOM 2548 C CA . ASP B 1 143 ? 13.336 -9.914 -10.617 1 97.75 143 ASP B CA 1
ATOM 2549 C C . ASP B 1 143 ? 12.117 -10.828 -10.609 1 97.75 143 ASP B C 1
ATOM 2551 O O . ASP B 1 143 ? 11.719 -11.336 -9.562 1 97.75 143 ASP B O 1
ATOM 2555 N N . TRP B 1 144 ? 11.523 -11.016 -11.742 1 96.88 144 TRP B N 1
ATOM 2556 C CA . TRP B 1 144 ? 10.305 -11.805 -11.914 1 96.88 144 TRP B CA 1
ATOM 2557 C C . TRP B 1 144 ? 10.625 -13.188 -12.469 1 96.88 144 TRP B C 1
ATOM 2559 O O . TRP B 1 144 ? 11.438 -13.32 -13.391 1 96.88 144 TRP B O 1
ATOM 2569 N N . THR B 1 145 ? 10.016 -14.219 -11.938 1 96.5 145 THR B N 1
ATOM 2570 C CA . THR B 1 145 ? 10.109 -15.586 -12.445 1 96.5 145 THR B CA 1
ATOM 2571 C C . THR B 1 145 ? 8.719 -16.156 -12.703 1 96.5 145 THR B C 1
ATOM 2573 O O . THR B 1 145 ? 7.922 -16.312 -11.773 1 96.5 145 THR B O 1
ATOM 2576 N N . GLU B 1 146 ? 8.484 -16.5 -13.891 1 95.75 146 GLU B N 1
ATOM 2577 C CA . GLU B 1 146 ? 7.223 -17.156 -14.234 1 95.75 146 GLU B CA 1
ATOM 2578 C C . GLU B 1 146 ? 7.223 -18.609 -13.82 1 95.75 146 GLU B C 1
ATOM 2580 O O . GLU B 1 146 ? 8.227 -19.312 -13.977 1 95.75 146 GLU B O 1
ATOM 2585 N N . GLY B 1 147 ? 6.148 -19.016 -13.305 1 96.75 147 GLY B N 1
ATOM 2586 C CA . GLY B 1 147 ? 6.051 -20.422 -12.906 1 96.75 147 GLY B CA 1
ATOM 2587 C C . GLY B 1 147 ? 5.84 -21.359 -14.078 1 96.75 147 GLY B C 1
ATOM 2588 O O . GLY B 1 147 ? 5.082 -21.047 -15 1 96.75 147 GLY B O 1
ATOM 2589 N N . ASN B 1 148 ? 6.598 -22.453 -14.031 1 96.62 148 ASN B N 1
ATOM 2590 C CA . ASN B 1 148 ? 6.363 -23.562 -14.945 1 96.62 148 ASN B CA 1
ATOM 2591 C C . ASN B 1 148 ? 5.555 -24.672 -14.273 1 96.62 148 ASN B C 1
ATOM 2593 O O . ASN B 1 148 ? 5.969 -25.219 -13.25 1 96.62 148 ASN B O 1
ATOM 2597 N N . LYS B 1 149 ? 4.504 -24.969 -14.914 1 97.44 149 LYS B N 1
ATOM 2598 C CA . LYS B 1 149 ? 3.566 -25.906 -14.312 1 97.44 149 LYS B CA 1
ATOM 2599 C C . LYS B 1 149 ? 4.258 -27.219 -13.961 1 97.44 149 LYS B C 1
ATOM 2601 O O . LYS B 1 149 ? 4.164 -27.688 -12.828 1 97.44 149 LYS B O 1
ATOM 2606 N N . GLU B 1 150 ? 4.941 -27.828 -14.875 1 97.31 150 GLU B N 1
ATOM 2607 C CA . GLU B 1 150 ? 5.574 -29.125 -14.672 1 97.31 150 GLU B CA 1
ATOM 2608 C C . GLU B 1 150 ? 6.641 -29.062 -13.586 1 97.31 150 GLU B C 1
ATOM 2610 O O . GLU B 1 150 ? 6.746 -29.969 -12.758 1 97.31 150 GLU B O 1
ATOM 2615 N N . GLU B 1 151 ? 7.422 -28.031 -13.594 1 97.19 151 GLU B N 1
ATOM 2616 C CA . GLU B 1 151 ? 8.469 -27.859 -12.594 1 97.19 151 GLU B CA 1
ATOM 2617 C C . GLU B 1 151 ? 7.883 -27.672 -11.203 1 97.19 151 GLU B C 1
ATOM 2619 O O . GLU B 1 151 ? 8.398 -28.219 -10.227 1 97.19 151 GLU B O 1
ATOM 2624 N N . LEU B 1 152 ? 6.805 -26.922 -11.133 1 97.81 152 LEU B N 1
ATOM 2625 C CA . LEU B 1 152 ? 6.176 -26.656 -9.844 1 97.81 152 LEU B CA 1
ATOM 2626 C C . LEU B 1 152 ? 5.539 -27.938 -9.281 1 97.81 152 LEU B C 1
ATOM 2628 O O . LEU B 1 152 ? 5.66 -28.219 -8.086 1 97.81 152 LEU B O 1
ATOM 2632 N N . ILE B 1 153 ? 4.91 -28.688 -10.133 1 97.94 153 ILE B N 1
ATOM 2633 C CA . ILE B 1 153 ? 4.281 -29.938 -9.711 1 97.94 153 ILE B CA 1
ATOM 2634 C C . ILE B 1 153 ? 5.352 -30.922 -9.242 1 97.94 153 ILE B C 1
ATOM 2636 O O . ILE B 1 153 ? 5.148 -31.656 -8.281 1 97.94 153 ILE B O 1
ATOM 2640 N N . ALA B 1 154 ? 6.473 -30.922 -9.938 1 98.12 154 ALA B N 1
ATOM 2641 C CA . ALA B 1 154 ? 7.566 -31.812 -9.547 1 98.12 154 ALA B CA 1
ATOM 2642 C C . ALA B 1 154 ? 8.102 -31.438 -8.164 1 98.12 154 ALA B C 1
ATOM 2644 O O . ALA B 1 154 ? 8.422 -32.312 -7.359 1 98.12 154 ALA B O 1
ATOM 2645 N N . LYS B 1 155 ? 8.188 -30.172 -7.883 1 97.56 155 LYS B N 1
ATOM 2646 C CA . LYS B 1 155 ? 8.75 -29.672 -6.625 1 97.56 155 LYS B CA 1
ATOM 2647 C C . LYS B 1 155 ? 7.75 -29.828 -5.484 1 97.56 155 LYS B C 1
ATOM 2649 O O . LYS B 1 155 ? 8.133 -30.125 -4.352 1 97.56 155 LYS B O 1
ATOM 2654 N N . PHE B 1 156 ? 6.477 -29.547 -5.801 1 98.38 156 PHE B N 1
ATOM 2655 C CA . PHE B 1 156 ? 5.414 -29.609 -4.801 1 98.38 156 PHE B CA 1
ATOM 2656 C C . PHE B 1 156 ? 4.242 -30.438 -5.309 1 98.38 156 PHE B C 1
ATOM 2658 O O . PHE B 1 156 ? 3.146 -29.906 -5.52 1 98.38 156 PHE B O 1
ATOM 2665 N N . PRO B 1 157 ? 4.355 -31.688 -5.363 1 98.19 157 PRO B N 1
ATOM 2666 C CA . PRO B 1 157 ? 3.346 -32.531 -5.996 1 98.19 157 PRO B CA 1
ATOM 2667 C C . PRO B 1 157 ? 2.004 -32.5 -5.27 1 98.19 157 PRO B C 1
ATOM 2669 O O . PRO B 1 157 ? 0.961 -32.75 -5.879 1 98.19 157 PRO B O 1
ATOM 2672 N N . GLN B 1 158 ? 2.016 -32.188 -3.959 1 98.12 158 GLN B N 1
ATOM 2673 C CA . GLN B 1 158 ? 0.779 -32.156 -3.186 1 98.12 158 GLN B CA 1
ATOM 2674 C C . GLN B 1 158 ? -0.143 -31.031 -3.662 1 98.12 158 GLN B C 1
ATOM 2676 O O . GLN B 1 158 ? -1.326 -31 -3.316 1 98.12 158 GLN B O 1
ATOM 2681 N N . HIS B 1 159 ? 0.36 -30.094 -4.465 1 98.5 159 HIS B N 1
ATOM 2682 C CA . HIS B 1 159 ? -0.444 -28.969 -4.934 1 98.5 159 HIS B CA 1
ATOM 2683 C C . HIS B 1 159 ? -0.68 -29.047 -6.438 1 98.5 159 HIS B C 1
ATOM 2685 O O . HIS B 1 159 ? -0.871 -28.031 -7.094 1 98.5 159 HIS B O 1
ATOM 2691 N N . LYS B 1 160 ? -0.669 -30.203 -7.008 1 98.25 160 LYS B N 1
ATOM 2692 C CA . LYS B 1 160 ? -0.817 -30.422 -8.445 1 98.25 160 LYS B CA 1
ATOM 2693 C C . LYS B 1 160 ? -2.064 -29.734 -8.984 1 98.25 160 LYS B C 1
ATOM 2695 O O . LYS B 1 160 ? -2.008 -29.062 -10.016 1 98.25 160 LYS B O 1
ATOM 2700 N N . ASP B 1 161 ? -3.17 -29.875 -8.32 1 98.06 161 ASP B N 1
ATOM 2701 C CA . ASP B 1 161 ? -4.43 -29.312 -8.789 1 98.06 161 ASP B CA 1
ATOM 2702 C C . ASP B 1 161 ? -4.355 -27.797 -8.867 1 98.06 161 ASP B C 1
ATOM 2704 O O . ASP B 1 161 ? -4.82 -27.188 -9.836 1 98.06 161 ASP B O 1
ATOM 2708 N N . LEU B 1 162 ? -3.822 -27.188 -7.855 1 98 162 LEU B N 1
ATOM 2709 C CA . LEU B 1 162 ? -3.689 -25.734 -7.805 1 98 162 LEU B CA 1
ATOM 2710 C C . LEU B 1 162 ? -2.807 -25.234 -8.938 1 98 162 LEU B C 1
ATOM 2712 O O . LEU B 1 162 ? -3.146 -24.25 -9.602 1 98 162 LEU B O 1
ATOM 2716 N N . PHE B 1 163 ? -1.694 -25.891 -9.141 1 98.19 163 PHE B N 1
ATOM 2717 C CA . PHE B 1 163 ? -0.776 -25.5 -10.195 1 98.19 163 PHE B CA 1
ATOM 2718 C C . PHE B 1 163 ? -1.415 -25.688 -11.57 1 98.19 163 PHE B C 1
ATOM 2720 O O . PHE B 1 163 ? -1.229 -24.859 -12.461 1 98.19 163 PHE B O 1
ATOM 2727 N N . THR B 1 164 ? -2.162 -26.75 -11.711 1 97.62 164 THR B N 1
ATOM 2728 C CA . THR B 1 164 ? -2.816 -27.031 -12.984 1 97.62 164 THR B CA 1
ATOM 2729 C C . THR B 1 164 ? -3.861 -25.953 -13.305 1 97.62 164 THR B C 1
ATOM 2731 O O . THR B 1 164 ? -3.992 -25.531 -14.445 1 97.62 164 THR B O 1
ATOM 2734 N N . ARG B 1 165 ? -4.555 -25.5 -12.344 1 97 165 ARG B N 1
ATOM 2735 C CA . ARG B 1 165 ? -5.664 -24.578 -12.531 1 97 165 ARG B CA 1
ATOM 2736 C C . ARG B 1 165 ? -5.152 -23.156 -12.742 1 97 165 ARG B C 1
ATOM 2738 O O . ARG B 1 165 ? -5.742 -22.375 -13.5 1 97 165 ARG B O 1
ATOM 2745 N N . LEU B 1 166 ? -3.977 -22.812 -12.094 1 97.75 166 LEU B N 1
ATOM 2746 C CA . LEU B 1 166 ? -3.611 -21.406 -12.016 1 97.75 166 LEU B CA 1
ATOM 2747 C C . LEU B 1 166 ? -2.236 -21.156 -12.625 1 97.75 166 LEU B C 1
ATOM 2749 O O . LEU B 1 166 ? -1.472 -20.328 -12.133 1 97.75 166 LEU B O 1
ATOM 2753 N N . THR B 1 167 ? -1.862 -22 -13.5 1 95.81 167 THR B N 1
ATOM 2754 C CA . THR B 1 167 ? -0.71 -21.719 -14.352 1 95.81 167 THR B CA 1
ATOM 2755 C C . THR B 1 167 ? -1.136 -21.562 -15.805 1 95.81 167 THR B C 1
ATOM 2757 O O . THR B 1 167 ? -1.829 -22.422 -16.344 1 95.81 167 THR B O 1
ATOM 2760 N N . LYS B 1 168 ? -0.829 -20.453 -16.359 1 88.75 168 LYS B N 1
ATOM 2761 C CA . LYS B 1 168 ? -1.2 -20.25 -17.75 1 88.75 168 LYS B CA 1
ATOM 2762 C C . LYS B 1 168 ? -0.404 -21.156 -18.672 1 88.75 168 LYS B C 1
ATOM 2764 O O . LYS B 1 168 ? 0.788 -21.391 -18.453 1 88.75 168 LYS B O 1
ATOM 2769 N N . PRO B 1 169 ? -1.146 -21.766 -19.562 1 78.31 169 PRO B N 1
ATOM 2770 C CA . PRO B 1 169 ? -0.463 -22.641 -20.516 1 78.31 169 PRO B CA 1
ATOM 2771 C C . PRO B 1 169 ? 0.553 -21.906 -21.375 1 78.31 169 PRO B C 1
ATOM 2773 O O . PRO B 1 169 ? 0.352 -20.734 -21.703 1 78.31 169 PRO B O 1
ATOM 2776 N N . LYS B 1 170 ? 1.769 -22.391 -21.406 1 66.56 170 LYS B N 1
ATOM 2777 C CA . LYS B 1 170 ? 2.734 -21.875 -22.359 1 66.56 170 LYS B CA 1
ATOM 2778 C C . LYS B 1 170 ? 2.359 -22.266 -23.797 1 66.56 170 LYS B C 1
ATOM 2780 O O . LYS B 1 170 ? 1.784 -23.328 -24.016 1 66.56 170 LYS B O 1
#

Sequence (340 aa):
MADNEIQKIVEQFKMVHHPESGYFKEVWRGERQVTFTQETTHDGKRDVGSSIYSLLINPNFISWHQVRSDEIYNWHAGGTLKVHLIDKDGNHTCTMLGDGVKNPECVYQSIIPHDTWYSAELTEGSKYVLFGAVVFPGWELKDWTEGNKEELIAKFPQHKDLFTRLTKPKMADNEIQKIVEQFKMVHHPESGYFKEVWRGERQVTFTQETTHDGKRDVGSSIYSLLINPNFISWHQVRSDEIYNWHAGGTLKVHLIDKDGNHTCTMLGDGVKNPECVYQSIIPHDTWYSAELTEGSKYVLFGAVVFPGWELKDWTEGNKEELIAKFPQHKDLFTRLTKPK

pLDDT: mean 95.97, std 7.24, range [36.41, 98.94]

Secondary structure (DSSP, 8-state):
---HHHHHHHHHTT-EE-SSSSEEEEEEE-SSEEEESS--S--S-EES-EEEEEEEETT-EEEEEEESSEEEEEEEEES-EEEEEE-TT--EEEEEES-TTT-TT-BSEEEE-TT-EEEEEEPTT--EEEEEEEEES---GGGEEEPPHHHHHHH-GGGHHHHHHSS---/---HHHHHHHHHTT-EE-SSSSEEEEEEE-SSEEEESS--S--S-EES-EEEEEEEETT-EEEEEEESSEEEEEEEEES-EEEEEE-TT--EEEEEES-TTT-TT-BSEEEE-TT-EEEEEEPTT--EEEEEEEEES---GGGEEEPPHHHHHHH-GGGHHHHHHSS---